Protein AF-A0A371DTI9-F1 (afdb_monomer)

Mean predicted aligned error: 9.69 Å

Secondary structure (DSSP, 8-state):
--HHHHHHHHHHHHHSSPPEEEEEEEEEEEEEEEEEEEEE-TTS-EEEEEEEEEEEEEEEEEEEE-GGG--EEEEEEE--TTS-EEBSSSSEEES-S-SS---GGG------EEPPHHHHHHHHHHHHHHHHHT--TTB---TTTT---S--SS--BPP-SS-HHHHHHHHHH---TEEEEEEEEEEESS-HHHHHHHHHHHHHTT--SEEEEEEEEES-EEEE----HHHHHHH-HHHHHHHHHTT-HHHHHHHHHH-TTSEEEEEEEEEEEESEEEEEPPTTPPPPTT--SS-EEEETTEEEEEEE--HHHHHHHHHHHHHHHHHTT-B-SSPBPTTTT--GGGGSTT--PPPPPPPPP---

Solvent-accessible surface area (backbone atoms only — not comparable to full-atom values): 20863 Å² total; per-residue (Å²): 134,53,75,29,58,53,52,41,53,50,51,54,60,62,43,70,57,76,50,50,34,33,40,39,42,37,30,38,42,79,44,84,45,77,45,80,45,76,44,67,46,101,84,73,49,79,40,76,43,82,44,79,48,80,45,80,46,73,56,24,34,36,32,36,68,47,43,86,47,52,69,46,68,59,47,76,46,36,52,28,32,46,49,60,24,26,78,48,40,79,50,44,27,21,44,37,94,60,89,59,101,71,60,88,88,72,68,69,78,86,49,79,39,77,48,50,73,64,54,50,51,54,48,51,51,51,50,50,51,30,56,34,52,10,45,54,92,42,51,58,89,50,99,63,58,85,69,65,85,58,79,77,88,78,68,54,71,48,63,42,96,52,55,72,58,57,52,31,41,54,58,61,70,49,79,38,58,56,30,36,42,37,39,38,51,44,79,22,45,43,41,49,51,63,51,46,52,52,51,51,53,52,43,51,76,77,45,88,62,51,75,48,76,48,78,48,72,42,80,32,66,48,77,47,65,58,97,38,72,69,47,55,47,68,65,35,69,68,50,48,52,51,37,56,76,67,63,42,58,66,56,54,50,47,39,28,67,72,38,89,51,22,27,18,27,31,51,46,38,31,32,36,31,22,27,32,48,76,39,80,50,65,90,87,72,75,77,68,94,84,61,87,81,69,41,61,47,85,51,100,92,41,48,31,37,56,43,49,55,52,64,66,60,52,43,68,55,42,47,50,24,53,42,32,34,56,74,66,39,41,71,44,90,64,58,55,58,90,72,43,56,50,48,74,75,67,71,37,89,89,55,75,71,77,74,80,73,73,74,74,84,80,84,127

Nearest PDB structures (foldseek):
  3b07-assembly1_H  TM=4.033E-01  e=1.121E+00  Staphylococcus aureus subsp. aureus Mu50
  4p24-assembly1_G  TM=3.967E-01  e=2.021E+00  Staphylococcus aureus subsp. aureus Mu50
  1nov-assembly1_A  TM=3.980E-01  e=3.645E+00  Nodamura virus
  1f8v-assembly1_A  TM=3.399E-01  e=2.144E+00  Pariacoto virus
  1f8v-assembly1_B  TM=3.700E-01  e=4.351E+00  Pariacoto virus

Radius of gyration: 26.46 Å; Cα contacts (8 Å, |Δi|>4): 613; chains: 1; bounding box: 69×45×87 Å

Structure (mmCIF, N/CA/C/O backbone):
data_AF-A0A371DTI9-F1
#
_entry.id   AF-A0A371DTI9-F1
#
loop_
_atom_site.group_PDB
_atom_site.id
_atom_site.type_symbol
_atom_site.label_atom_id
_atom_site.label_alt_id
_atom_site.label_comp_id
_atom_site.label_asym_id
_atom_site.label_entity_id
_atom_site.label_seq_id
_atom_site.pdbx_PDB_ins_code
_atom_site.Cartn_x
_atom_site.Cartn_y
_atom_site.Cartn_z
_atom_site.occupancy
_atom_site.B_iso_or_equiv
_atom_site.auth_seq_id
_atom_site.auth_comp_id
_atom_site.auth_asym_id
_atom_site.auth_atom_id
_atom_site.pdbx_PDB_model_num
ATOM 1 N N . MET A 1 1 ? 21.101 -20.816 -17.247 1.00 63.91 1 MET A N 1
ATOM 2 C CA . MET A 1 1 ? 20.133 -19.904 -16.604 1.00 63.91 1 MET A CA 1
ATOM 3 C C . MET A 1 1 ? 20.868 -18.621 -16.269 1.00 63.91 1 MET A C 1
ATOM 5 O O . MET A 1 1 ? 21.847 -18.683 -15.532 1.00 63.91 1 MET A O 1
ATOM 9 N N . THR A 1 2 ? 20.499 -17.497 -16.885 1.00 87.44 2 THR A N 1
ATOM 10 C CA . THR A 1 2 ? 21.154 -16.211 -16.589 1.00 87.44 2 THR A CA 1
ATOM 11 C C . THR A 1 2 ? 20.733 -15.725 -15.200 1.00 87.44 2 THR A C 1
ATOM 13 O O . THR A 1 2 ? 19.662 -16.081 -14.702 1.00 87.44 2 THR A O 1
ATOM 16 N N . ALA A 1 3 ? 21.562 -14.900 -14.554 1.00 86.62 3 ALA A N 1
ATOM 17 C CA . ALA A 1 3 ? 21.217 -14.319 -13.254 1.00 86.62 3 ALA A CA 1
ATOM 18 C C . ALA A 1 3 ? 19.906 -13.508 -13.313 1.00 86.62 3 ALA A C 1
ATOM 20 O O . ALA A 1 3 ? 19.128 -13.523 -12.359 1.00 86.62 3 ALA A O 1
ATOM 21 N N . SER A 1 4 ? 19.634 -12.853 -14.446 1.00 89.94 4 SER A N 1
ATOM 22 C CA . SER A 1 4 ? 18.414 -12.076 -14.662 1.00 89.94 4 SER A CA 1
ATOM 23 C C . SER A 1 4 ? 17.163 -12.941 -14.794 1.00 89.94 4 SER A C 1
ATOM 25 O O . SER A 1 4 ? 16.132 -12.629 -14.200 1.00 89.94 4 SER A O 1
ATOM 27 N N . GLU A 1 5 ? 17.256 -14.074 -15.490 1.00 93.62 5 GLU A N 1
ATOM 28 C CA . GLU A 1 5 ? 16.168 -15.045 -15.580 1.00 93.62 5 GLU A CA 1
ATOM 29 C C . GLU A 1 5 ? 15.840 -15.642 -14.207 1.00 93.62 5 GLU A C 1
ATOM 31 O O . GLU A 1 5 ? 14.669 -15.776 -13.849 1.00 93.62 5 GLU A O 1
ATOM 36 N N . ALA A 1 6 ? 16.864 -15.952 -13.407 1.00 93.12 6 ALA A N 1
ATOM 37 C CA . ALA A 1 6 ? 16.673 -16.433 -12.045 1.00 93.12 6 ALA A CA 1
ATOM 38 C C . ALA A 1 6 ? 15.984 -15.396 -11.151 1.00 93.12 6 ALA A C 1
ATOM 40 O O . ALA A 1 6 ? 15.038 -15.738 -10.440 1.00 93.12 6 ALA A O 1
ATOM 41 N N . LEU A 1 7 ? 16.402 -14.129 -11.232 1.00 92.75 7 LEU A N 1
ATOM 42 C CA . LEU A 1 7 ? 15.763 -13.031 -10.508 1.00 92.75 7 LEU A CA 1
ATOM 43 C C . LEU A 1 7 ? 14.296 -12.859 -10.919 1.00 92.75 7 LEU A C 1
ATOM 45 O O . LEU A 1 7 ? 13.427 -12.747 -10.058 1.00 92.75 7 LEU A O 1
ATOM 49 N N . TYR A 1 8 ? 14.009 -12.880 -12.220 1.00 93.06 8 TYR A N 1
ATOM 50 C CA . TYR A 1 8 ? 12.647 -12.771 -12.735 1.00 93.06 8 TYR A CA 1
ATOM 51 C C . TYR A 1 8 ? 11.753 -13.911 -12.226 1.00 93.06 8 TYR A C 1
ATOM 53 O O . TYR A 1 8 ? 10.696 -13.649 -11.654 1.00 93.06 8 TYR A O 1
ATOM 61 N N . ARG A 1 9 ? 12.197 -15.170 -12.341 1.00 93.69 9 ARG A N 1
ATOM 62 C CA . ARG A 1 9 ? 11.438 -16.330 -11.837 1.00 93.69 9 ARG A CA 1
ATOM 63 C C . ARG A 1 9 ? 11.240 -16.285 -10.321 1.00 93.69 9 ARG A C 1
ATOM 65 O O . ARG A 1 9 ? 10.169 -16.646 -9.843 1.00 93.69 9 ARG A O 1
ATOM 72 N N . PHE A 1 10 ? 12.240 -15.818 -9.573 1.00 94.00 10 PHE A N 1
ATOM 73 C CA . PHE A 1 10 ? 12.122 -15.604 -8.131 1.00 94.00 10 PHE A CA 1
ATOM 74 C C . PHE A 1 10 ? 11.055 -14.553 -7.795 1.00 94.00 10 PHE A C 1
ATOM 76 O O . PHE A 1 10 ? 10.248 -14.755 -6.894 1.00 94.00 10 PHE A O 1
ATOM 83 N N . LEU A 1 11 ? 11.012 -13.441 -8.531 1.00 93.06 11 LEU A N 1
ATOM 84 C CA . LEU A 1 11 ? 9.986 -12.417 -8.331 1.00 93.06 11 LEU A CA 1
ATOM 85 C C . LEU A 1 11 ? 8.583 -12.952 -8.629 1.00 93.06 11 LEU A C 1
ATOM 87 O O . LEU A 1 11 ? 7.671 -12.698 -7.845 1.00 93.06 11 LEU A O 1
ATOM 91 N N . LEU A 1 12 ? 8.423 -13.724 -9.708 1.00 92.25 12 LEU A N 1
ATOM 92 C CA . LEU A 1 12 ? 7.152 -14.377 -10.024 1.00 92.25 12 LEU A CA 1
ATOM 93 C C . LEU A 1 12 ? 6.723 -15.331 -8.903 1.00 92.25 12 LEU A C 1
ATOM 95 O O . LEU A 1 12 ? 5.605 -15.218 -8.403 1.00 92.25 12 LEU A O 1
ATOM 99 N N . SER A 1 13 ? 7.619 -16.203 -8.433 1.00 93.75 13 SER A N 1
ATOM 100 C CA . SER A 1 13 ? 7.270 -17.163 -7.381 1.00 93.75 13 SER A CA 1
ATOM 101 C C . SER A 1 13 ? 6.857 -16.468 -6.080 1.00 93.75 13 SER A C 1
ATOM 103 O O . SER A 1 13 ? 5.820 -16.808 -5.513 1.00 93.75 13 SER A O 1
ATOM 105 N N . GLN A 1 14 ? 7.587 -15.431 -5.660 1.00 92.50 14 GLN A N 1
ATOM 106 C CA . GLN A 1 14 ? 7.278 -14.648 -4.456 1.00 92.50 14 GLN A CA 1
ATOM 107 C C . GLN A 1 14 ? 6.033 -13.757 -4.593 1.00 92.50 14 GLN A C 1
ATOM 109 O O . GLN A 1 14 ? 5.444 -13.346 -3.586 1.00 92.50 14 GLN A O 1
ATOM 114 N N . SER A 1 15 ? 5.633 -13.426 -5.822 1.00 91.12 15 SER A N 1
ATOM 115 C CA . SER A 1 15 ? 4.408 -12.668 -6.093 1.00 91.12 15 SER A CA 1
ATOM 116 C C . SER A 1 15 ? 3.139 -13.520 -6.006 1.00 91.12 15 SER A C 1
ATOM 118 O O . SER A 1 15 ? 2.062 -12.966 -5.802 1.00 91.12 15 SER A O 1
ATOM 120 N N . THR A 1 16 ? 3.255 -14.850 -6.065 1.00 90.38 16 THR A N 1
ATOM 121 C CA . THR A 1 16 ? 2.112 -15.767 -5.900 1.00 90.38 16 THR A CA 1
ATOM 122 C C . THR A 1 16 ? 1.432 -15.589 -4.541 1.00 90.38 16 THR A C 1
ATOM 124 O O . THR A 1 16 ? 0.216 -15.685 -4.432 1.00 90.38 16 THR A O 1
ATOM 127 N N . THR A 1 17 ? 2.206 -15.288 -3.494 1.00 91.94 17 THR A N 1
ATOM 128 C CA . THR A 1 17 ? 1.661 -14.995 -2.164 1.00 91.94 17 THR A CA 1
ATOM 129 C C . THR A 1 17 ? 1.221 -13.526 -2.091 1.00 91.94 17 THR A C 1
ATOM 131 O O . THR A 1 17 ? 2.069 -12.644 -2.283 1.00 91.94 17 THR A O 1
ATOM 134 N N . PRO A 1 18 ? -0.057 -13.219 -1.803 1.00 93.19 18 PRO A N 1
ATOM 135 C CA . PRO A 1 18 ? -0.516 -11.842 -1.628 1.00 93.19 18 PRO A CA 1
ATOM 136 C C . PRO A 1 18 ? 0.099 -11.185 -0.379 1.00 93.19 18 PRO A C 1
ATOM 138 O O . PRO A 1 18 ? 0.609 -11.885 0.499 1.00 93.19 18 PRO A O 1
ATOM 141 N N . PRO A 1 19 ? 0.114 -9.842 -0.297 1.00 94.94 19 PRO A N 1
ATOM 142 C CA . PRO A 1 19 ? 0.463 -9.152 0.941 1.00 94.94 19 PRO A CA 1
ATOM 143 C C . PRO A 1 19 ? -0.628 -9.372 1.996 1.00 94.94 19 PRO A C 1
ATOM 145 O O . PRO A 1 19 ? -1.795 -9.568 1.659 1.00 94.94 19 PRO A O 1
ATOM 148 N N . GLU A 1 20 ? -0.259 -9.281 3.270 1.00 94.88 20 GLU A N 1
ATOM 149 C CA . GLU A 1 20 ? -1.247 -9.238 4.347 1.00 94.88 20 GLU A CA 1
ATOM 150 C C . GLU A 1 20 ? -1.892 -7.857 4.370 1.00 94.88 20 GLU A C 1
ATOM 152 O O . GLU A 1 20 ? -1.189 -6.845 4.447 1.00 94.88 20 GLU A O 1
ATOM 157 N N . TYR A 1 21 ? -3.218 -7.811 4.322 1.00 95.56 21 TYR A N 1
ATOM 158 C CA . TYR A 1 21 ? -3.978 -6.572 4.274 1.00 95.56 21 TYR A CA 1
ATOM 159 C C . TYR A 1 21 ? -5.002 -6.545 5.402 1.00 95.56 21 TYR A C 1
ATOM 161 O O . TYR A 1 21 ? -5.891 -7.390 5.460 1.00 95.56 21 TYR A O 1
ATOM 169 N N . ARG A 1 22 ? -4.863 -5.593 6.330 1.00 95.69 22 ARG A N 1
ATOM 170 C CA . ARG A 1 22 ? -5.692 -5.509 7.538 1.00 95.69 22 ARG A CA 1
ATOM 171 C C . ARG A 1 22 ? -6.243 -4.104 7.719 1.00 95.69 22 ARG A C 1
ATOM 173 O O . ARG A 1 22 ? -5.562 -3.121 7.443 1.00 95.69 22 ARG A O 1
ATOM 180 N N . MET A 1 23 ? -7.463 -4.008 8.226 1.00 95.94 23 MET A N 1
ATOM 181 C CA . MET A 1 23 ? -8.019 -2.753 8.721 1.00 95.94 23 MET A CA 1
ATOM 182 C C . MET A 1 23 ? -7.819 -2.686 10.232 1.00 95.94 23 MET A C 1
ATOM 184 O O . MET A 1 23 ? -8.210 -3.607 10.946 1.00 95.94 23 MET A O 1
ATOM 188 N N . HIS A 1 24 ? -7.213 -1.608 10.711 1.00 97.19 24 HIS A N 1
ATOM 189 C CA . HIS A 1 24 ? -6.984 -1.339 12.125 1.00 97.19 24 HIS A CA 1
ATOM 190 C C . HIS A 1 24 ? -7.975 -0.289 12.617 1.00 97.19 24 HIS A C 1
ATOM 192 O O . HIS A 1 24 ? -8.129 0.767 11.998 1.00 97.19 24 HIS A O 1
ATOM 198 N N . LEU A 1 25 ? -8.665 -0.595 13.715 1.00 96.94 25 LEU A N 1
ATOM 199 C CA . LEU A 1 25 ? -9.653 0.279 14.334 1.00 96.94 25 LEU A CA 1
ATOM 200 C C . LEU A 1 25 ? -9.254 0.534 15.781 1.00 96.94 25 LEU A C 1
ATOM 202 O O . LEU A 1 25 ? -9.137 -0.398 16.578 1.00 96.94 25 LEU A O 1
ATOM 206 N N . ARG A 1 26 ? -9.091 1.811 16.122 1.00 96.75 26 ARG A N 1
ATOM 207 C CA . ARG A 1 26 ? -8.675 2.252 17.449 1.00 96.75 26 ARG A CA 1
ATOM 208 C C . ARG A 1 26 ? -9.517 3.433 17.911 1.00 96.75 26 ARG A C 1
ATOM 210 O O . ARG A 1 26 ? -9.729 4.376 17.153 1.00 96.75 26 ARG A O 1
ATOM 217 N N . GLY A 1 27 ? -9.973 3.386 19.158 1.00 96.00 27 GLY A N 1
ATOM 218 C CA . GLY A 1 27 ? -10.691 4.482 19.807 1.00 96.00 27 GLY A CA 1
ATOM 219 C C . GLY A 1 27 ? -10.005 4.902 21.095 1.00 96.00 27 GLY A C 1
ATOM 220 O O . GLY A 1 27 ? -9.613 4.044 21.891 1.00 96.00 27 GLY A O 1
ATOM 221 N N . THR A 1 28 ? -9.849 6.204 21.302 1.00 95.38 28 THR A N 1
ATOM 222 C CA . THR A 1 28 ? -9.224 6.781 22.496 1.00 95.38 28 THR A CA 1
ATOM 223 C C . THR A 1 28 ? -10.062 7.914 23.070 1.00 95.38 28 THR A C 1
ATOM 225 O O . THR A 1 28 ? -10.657 8.705 22.337 1.00 95.38 28 THR A O 1
ATOM 228 N N . HIS A 1 29 ? -10.051 8.045 24.394 1.00 93.94 29 HIS A N 1
ATOM 229 C CA . HIS A 1 29 ? -10.570 9.222 25.081 1.00 93.94 29 HIS A CA 1
ATOM 230 C C . HIS A 1 29 ? -9.512 9.812 26.011 1.00 93.94 29 HIS A C 1
ATOM 232 O O . HIS A 1 29 ? -8.609 9.119 26.481 1.00 93.94 29 HIS A O 1
ATOM 238 N N . THR A 1 30 ? -9.619 11.113 26.262 1.00 91.38 30 THR A N 1
ATOM 239 C CA . THR A 1 30 ? -8.772 11.811 27.229 1.00 91.38 30 THR A CA 1
ATOM 240 C C . THR A 1 30 ? -9.484 11.852 28.574 1.00 91.38 30 THR A C 1
ATOM 242 O O . THR A 1 30 ? -10.610 12.338 28.670 1.00 91.38 30 THR A O 1
ATOM 245 N N . GLU A 1 31 ? -8.826 11.348 29.611 1.00 90.50 31 GLU A N 1
ATOM 246 C CA . GLU A 1 31 ? -9.275 11.395 30.999 1.00 90.50 31 GLU A CA 1
ATOM 247 C C . GLU A 1 31 ? -8.446 12.444 31.758 1.00 90.50 31 GLU A C 1
ATOM 249 O O . GLU A 1 31 ? -7.225 12.522 31.604 1.00 90.50 31 GLU A O 1
ATOM 254 N N . HIS A 1 32 ? -9.097 13.266 32.581 1.00 87.00 32 HIS A N 1
ATOM 255 C CA . HIS A 1 32 ? -8.416 14.193 33.484 1.00 87.00 32 HIS A CA 1
ATOM 256 C C . HIS A 1 32 ? -8.290 13.533 34.855 1.00 87.00 32 HIS A C 1
ATOM 258 O O . HIS A 1 32 ? -9.295 13.327 35.534 1.00 87.00 32 HIS A O 1
ATOM 264 N N . ARG A 1 33 ? -7.064 13.210 35.271 1.00 86.19 33 ARG A N 1
ATOM 265 C CA . ARG A 1 33 ? -6.789 12.576 36.563 1.00 86.19 33 ARG A CA 1
ATOM 266 C C . ARG A 1 33 ? -6.079 13.521 37.513 1.00 86.19 33 ARG A C 1
ATOM 268 O O . ARG A 1 33 ? -5.310 14.395 37.114 1.00 86.19 33 ARG A O 1
ATOM 275 N N . THR A 1 34 ? -6.337 13.318 38.796 1.00 83.88 34 THR A N 1
ATOM 276 C CA . THR A 1 34 ? -5.630 13.967 39.896 1.00 83.88 34 THR A CA 1
ATOM 277 C C . THR A 1 34 ? -4.711 12.966 40.571 1.00 83.88 34 THR A C 1
ATOM 279 O O . THR A 1 34 ? -5.119 11.850 40.891 1.00 83.88 34 THR A O 1
ATOM 282 N N . ARG A 1 35 ? -3.462 13.366 40.817 1.00 84.38 35 ARG A N 1
ATOM 283 C CA . ARG A 1 35 ? -2.547 12.623 41.688 1.00 84.38 35 ARG A CA 1
ATOM 284 C C . ARG A 1 35 ? -2.100 13.502 42.846 1.00 84.38 35 ARG A C 1
ATOM 286 O O . ARG A 1 35 ? -1.859 14.696 42.676 1.00 84.38 35 ARG A O 1
ATOM 293 N N . PHE A 1 36 ? -1.966 12.895 44.017 1.00 81.75 36 PHE A N 1
ATOM 294 C CA . PHE A 1 36 ? -1.374 13.545 45.179 1.00 81.75 36 PHE A CA 1
ATOM 295 C C . PHE A 1 36 ? 0.138 13.354 45.120 1.00 81.75 36 PHE A C 1
ATOM 297 O O . PHE A 1 36 ? 0.625 12.225 45.167 1.00 81.75 36 PHE A O 1
ATOM 304 N N . VAL A 1 37 ? 0.882 14.449 44.990 1.00 81.75 37 VAL A N 1
ATOM 305 C CA . VAL A 1 37 ? 2.346 14.431 45.023 1.00 81.75 37 VAL A CA 1
ATOM 306 C C . VAL A 1 37 ? 2.800 15.004 46.355 1.00 81.75 37 VAL A C 1
ATOM 308 O O . VAL A 1 37 ? 2.548 16.169 46.666 1.00 81.75 37 VAL A O 1
ATOM 311 N N . SER A 1 38 ? 3.469 14.177 47.154 1.00 75.44 38 SER A N 1
ATOM 312 C CA . SER A 1 38 ? 4.134 14.622 48.375 1.00 75.44 38 SER A CA 1
ATOM 313 C C . SER A 1 38 ? 5.486 15.225 48.006 1.00 75.44 38 SER A C 1
ATOM 315 O O . SER A 1 38 ? 6.393 14.516 47.572 1.00 75.44 38 SER A O 1
ATOM 317 N N . ARG A 1 39 ? 5.621 16.542 48.157 1.00 78.38 39 ARG A N 1
ATOM 318 C CA . ARG A 1 39 ? 6.874 17.272 47.963 1.00 78.38 39 ARG A CA 1
ATOM 319 C C . ARG A 1 39 ? 7.390 17.738 49.316 1.00 78.38 39 ARG A C 1
ATOM 321 O O . ARG A 1 39 ? 6.653 18.358 50.081 1.00 78.38 39 ARG A O 1
ATOM 328 N N . THR A 1 40 ? 8.650 17.455 49.615 1.00 76.75 40 THR A N 1
ATOM 329 C CA . THR A 1 40 ? 9.301 17.976 50.818 1.00 76.75 40 THR A CA 1
ATOM 330 C C . THR A 1 40 ? 9.781 19.396 50.537 1.00 76.75 40 THR A C 1
ATOM 332 O O . THR A 1 40 ? 10.549 19.612 49.599 1.00 76.75 40 THR A O 1
ATOM 335 N N . ASP A 1 41 ? 9.299 20.368 51.308 1.00 75.69 41 ASP A N 1
ATOM 336 C CA . ASP A 1 41 ? 9.776 21.751 51.220 1.00 75.69 41 ASP A CA 1
ATOM 337 C C . ASP A 1 41 ? 11.217 21.854 51.766 1.00 75.69 41 ASP A C 1
ATOM 339 O O . ASP A 1 41 ? 11.683 20.996 52.517 1.00 75.69 41 ASP A O 1
ATOM 343 N N . SER A 1 42 ? 11.914 22.937 51.433 1.00 72.94 42 SER A N 1
ATOM 344 C CA . SER A 1 42 ? 13.246 23.333 51.918 1.00 72.94 42 SER A CA 1
ATOM 345 C C . SER A 1 42 ? 13.428 23.278 53.447 1.00 72.94 42 SER A C 1
ATOM 347 O O . SER A 1 42 ? 14.555 23.233 53.932 1.00 72.94 42 SER A O 1
ATOM 349 N N . LYS A 1 43 ? 12.325 23.238 54.209 1.00 78.06 43 LYS A N 1
ATOM 350 C CA . LYS A 1 43 ? 12.277 23.122 55.676 1.00 78.06 43 LYS A CA 1
ATOM 351 C C . LYS A 1 43 ? 12.013 21.697 56.199 1.00 78.06 43 LYS A C 1
ATOM 353 O O . LYS A 1 43 ? 11.802 21.533 57.394 1.00 78.06 43 LYS A O 1
ATOM 358 N N . GLY A 1 44 ? 11.992 20.677 55.337 1.00 72.44 44 GLY A N 1
ATOM 359 C CA . GLY A 1 44 ? 11.835 19.267 55.729 1.00 72.44 44 GLY A CA 1
ATOM 360 C C . GLY A 1 44 ? 10.394 18.797 55.966 1.00 72.44 44 GLY A C 1
ATOM 361 O O . GLY A 1 44 ? 10.183 17.634 56.298 1.00 72.44 44 GLY A O 1
ATOM 362 N N . ASN A 1 45 ? 9.395 19.661 55.765 1.00 79.44 45 ASN A N 1
ATOM 363 C CA . ASN A 1 45 ? 7.990 19.304 55.956 1.00 79.44 45 ASN A CA 1
ATOM 364 C C . ASN A 1 45 ? 7.401 18.672 54.681 1.00 79.44 45 ASN A C 1
ATOM 366 O O . ASN A 1 45 ? 7.560 19.246 53.596 1.00 79.44 45 ASN A O 1
ATOM 370 N N . PRO A 1 46 ? 6.699 17.528 54.781 1.00 72.12 46 PRO A N 1
ATOM 371 C CA . PRO A 1 46 ? 5.987 16.948 53.652 1.00 72.12 46 PRO A CA 1
ATOM 372 C C . PRO A 1 46 ? 4.750 17.795 53.330 1.00 72.12 46 PRO A C 1
ATOM 374 O O . PRO A 1 46 ? 3.866 17.972 54.164 1.00 72.12 46 PRO A O 1
ATOM 377 N N . THR A 1 47 ? 4.679 18.313 52.106 1.00 79.12 47 THR A N 1
ATOM 378 C CA . THR A 1 47 ? 3.503 19.016 51.576 1.00 79.12 47 THR A CA 1
ATOM 379 C C . THR A 1 47 ? 2.844 18.165 50.502 1.00 79.12 47 THR A C 1
ATOM 381 O O . THR A 1 47 ? 3.494 17.742 49.548 1.00 79.12 47 THR A O 1
ATOM 384 N N . THR A 1 48 ? 1.552 17.886 50.651 1.00 75.06 48 THR A N 1
ATOM 385 C CA . THR A 1 48 ? 0.782 17.148 49.643 1.00 75.06 48 THR A CA 1
ATOM 386 C C . THR A 1 48 ? 0.147 18.149 48.690 1.00 75.06 48 THR A C 1
ATOM 388 O O . THR A 1 48 ? -0.735 18.907 49.085 1.00 75.06 48 THR A O 1
ATOM 391 N N . THR A 1 49 ? 0.601 18.165 47.438 1.00 81.00 49 THR A N 1
ATOM 392 C CA . THR A 1 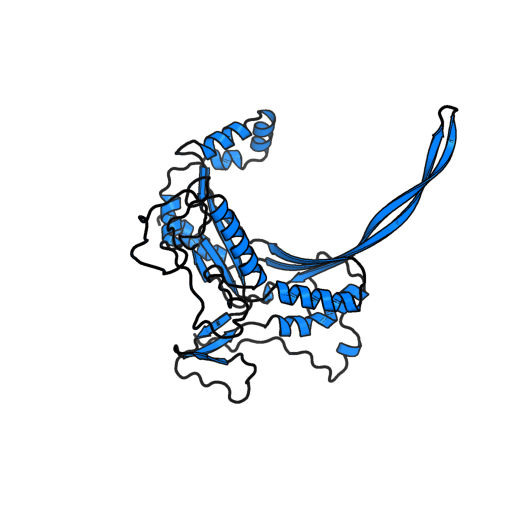49 ? 0.022 19.001 46.379 1.00 81.00 49 THR A CA 1
ATOM 393 C C . THR A 1 49 ? -0.811 18.130 45.448 1.00 81.00 49 THR A C 1
ATOM 395 O O . THR A 1 49 ? -0.397 17.031 45.077 1.00 81.00 49 THR A O 1
ATOM 398 N N . THR A 1 50 ? -1.994 18.613 45.076 1.00 82.06 50 THR A N 1
ATOM 399 C CA . THR A 1 50 ? -2.830 17.955 44.068 1.00 82.06 50 THR A CA 1
ATOM 400 C C . THR A 1 50 ? -2.370 18.416 42.690 1.00 82.06 50 THR A C 1
ATOM 402 O O . THR A 1 50 ? -2.471 19.598 42.372 1.00 82.06 50 THR A O 1
ATOM 405 N N . GLU A 1 51 ? -1.852 17.500 41.877 1.00 86.88 51 GLU A N 1
ATOM 406 C CA . GLU A 1 51 ? -1.510 17.762 40.478 1.00 86.88 51 GLU A CA 1
ATOM 407 C C . GLU A 1 51 ? -2.601 17.199 39.564 1.00 86.88 51 GLU A C 1
ATOM 409 O O . GLU A 1 51 ? -2.997 16.038 39.700 1.00 86.88 51 GLU A O 1
ATOM 414 N N . HIS A 1 52 ? -3.061 18.009 38.610 1.00 84.25 52 HIS A N 1
ATOM 415 C CA . HIS A 1 52 ? -3.966 17.586 37.541 1.00 84.25 52 HIS A CA 1
ATOM 416 C C . HIS A 1 52 ? -3.146 17.209 36.302 1.00 84.25 52 HIS A C 1
ATOM 418 O O . HIS A 1 52 ? -2.316 18.002 35.857 1.00 84.25 52 HIS A O 1
ATOM 424 N N . TYR A 1 53 ? -3.382 16.031 35.723 1.00 84.50 53 TYR A N 1
ATOM 425 C CA . TYR A 1 53 ? -2.770 15.617 34.459 1.00 84.50 53 TYR A CA 1
ATOM 426 C C . TYR A 1 53 ? -3.794 14.956 33.529 1.00 84.50 53 TYR A C 1
ATOM 428 O O . TYR A 1 53 ? -4.829 14.451 33.966 1.00 84.50 53 TYR A O 1
ATOM 436 N N . THR A 1 54 ? -3.523 15.000 32.227 1.00 86.31 54 THR A N 1
ATOM 437 C CA . THR A 1 54 ? -4.336 14.361 31.188 1.00 86.31 54 THR A CA 1
ATOM 438 C C . THR A 1 54 ? -3.733 13.020 30.788 1.00 86.31 54 THR A C 1
ATOM 440 O O . THR A 1 54 ? -2.532 12.922 30.539 1.00 86.31 54 THR A O 1
ATOM 443 N N . GLU A 1 55 ? -4.565 11.985 30.704 1.00 89.12 55 GLU A N 1
ATOM 444 C CA . GLU A 1 55 ? -4.176 10.639 30.280 1.00 89.12 55 GLU A CA 1
ATOM 445 C C . GLU A 1 55 ? -5.039 10.208 29.088 1.00 89.12 55 GLU A C 1
ATOM 447 O O . GLU A 1 55 ? -6.265 10.273 29.149 1.00 89.12 55 GLU A O 1
ATOM 452 N N . THR A 1 56 ? -4.419 9.782 27.984 1.00 90.56 56 THR A N 1
ATOM 453 C CA . THR A 1 56 ? -5.154 9.238 26.831 1.00 90.56 56 THR A CA 1
ATOM 454 C C . THR A 1 56 ? -5.336 7.738 27.011 1.00 90.56 56 THR A C 1
ATOM 456 O O . THR A 1 56 ? -4.383 6.965 26.890 1.00 90.56 56 THR A O 1
ATOM 459 N N . VAL A 1 57 ? -6.568 7.313 27.271 1.00 91.44 57 VAL A N 1
ATOM 460 C CA . VAL A 1 57 ? -6.929 5.912 27.479 1.00 91.44 57 VAL A CA 1
ATOM 461 C C . VAL A 1 57 ? -7.470 5.338 26.171 1.00 91.44 57 VAL A C 1
ATOM 463 O O . VAL A 1 57 ? -8.343 5.916 25.528 1.00 91.44 57 VAL A O 1
ATOM 466 N N . THR A 1 58 ? -6.936 4.191 25.747 1.00 94.75 58 THR A N 1
ATOM 467 C CA . THR A 1 58 ? -7.457 3.453 24.581 1.00 94.75 58 THR A CA 1
ATOM 468 C C . THR A 1 58 ? -8.663 2.647 25.021 1.00 94.75 58 THR A C 1
ATOM 470 O O . THR A 1 58 ? -8.512 1.837 25.922 1.00 94.75 58 THR A O 1
ATOM 473 N N . ASP A 1 59 ? -9.833 2.841 24.417 1.00 94.25 59 ASP A N 1
ATOM 474 C CA . ASP A 1 59 ? -11.056 2.112 24.767 1.00 94.25 59 ASP A CA 1
ATOM 475 C C . ASP A 1 59 ? -11.154 0.781 24.036 1.00 94.25 59 ASP A C 1
ATOM 477 O O . ASP A 1 59 ? -11.317 -0.252 24.685 1.00 94.25 59 ASP A O 1
ATOM 481 N N . PHE A 1 60 ? -10.992 0.805 22.715 1.00 96.19 60 PHE A N 1
ATOM 482 C CA . PHE A 1 60 ? -10.978 -0.370 21.849 1.00 96.19 60 PHE A CA 1
ATOM 483 C C . PHE A 1 60 ? -9.801 -0.298 20.876 1.00 96.19 60 PHE A C 1
ATOM 485 O O . PHE A 1 60 ? -9.374 0.788 20.478 1.00 96.19 60 PHE A O 1
ATOM 492 N N . ASP A 1 61 ? -9.282 -1.467 20.514 1.00 96.94 61 ASP A N 1
ATOM 493 C CA . ASP A 1 61 ? -8.151 -1.626 19.599 1.00 96.94 61 ASP A CA 1
ATOM 494 C C . ASP A 1 61 ? -8.203 -3.034 18.994 1.00 96.94 61 ASP A C 1
ATOM 496 O O . ASP A 1 61 ? -7.960 -4.023 19.689 1.00 96.94 61 ASP A O 1
ATOM 500 N N . PHE A 1 62 ? -8.606 -3.147 17.731 1.00 96.38 62 PHE A N 1
ATOM 501 C CA . PHE A 1 62 ? -8.708 -4.442 17.064 1.00 96.38 62 PHE A CA 1
ATOM 502 C C . PHE A 1 62 ? -8.466 -4.346 15.558 1.00 96.38 62 PHE A C 1
ATOM 504 O O . PHE A 1 62 ? -8.523 -3.274 14.953 1.00 96.38 62 PHE A O 1
ATOM 511 N N . TYR A 1 63 ? -8.214 -5.504 14.951 1.00 96.56 63 TYR A N 1
ATOM 512 C CA . TYR A 1 63 ? -7.932 -5.644 13.525 1.00 96.56 63 TYR A CA 1
ATOM 513 C C . TYR A 1 63 ? -9.028 -6.449 12.829 1.00 96.56 63 TYR A C 1
ATOM 515 O O . TYR A 1 63 ? -9.634 -7.333 13.430 1.00 96.56 63 TYR A O 1
ATOM 523 N N . ILE A 1 64 ? -9.244 -6.188 11.544 1.00 96.00 64 ILE A N 1
ATOM 524 C CA . ILE A 1 64 ? -10.045 -7.026 10.645 1.00 96.00 64 ILE A CA 1
ATOM 525 C C . ILE A 1 64 ? -9.154 -7.437 9.475 1.00 96.00 64 ILE A C 1
ATOM 527 O O . ILE A 1 64 ? -8.493 -6.587 8.878 1.00 96.00 64 ILE A O 1
ATOM 531 N N . ASP A 1 65 ? -9.112 -8.732 9.161 1.00 94.75 65 ASP A N 1
ATOM 532 C CA . ASP A 1 65 ? -8.334 -9.238 8.030 1.00 94.75 65 ASP A CA 1
ATOM 533 C C . ASP A 1 65 ? -9.121 -9.078 6.725 1.00 94.75 65 ASP A C 1
ATOM 535 O O . ASP A 1 65 ? -10.240 -9.573 6.592 1.00 94.75 65 ASP A O 1
ATOM 539 N N . LEU A 1 66 ? -8.523 -8.364 5.774 1.00 94.62 66 LEU A N 1
ATOM 540 C CA . LEU A 1 66 ? -9.050 -8.114 4.434 1.00 94.62 66 LEU A CA 1
ATOM 541 C C . LEU A 1 66 ? -8.298 -8.926 3.371 1.00 94.62 66 LEU A C 1
ATOM 543 O O . LEU A 1 66 ? -8.655 -8.884 2.196 1.00 94.62 66 LEU A O 1
ATOM 547 N N . THR A 1 67 ? -7.262 -9.676 3.752 1.00 93.12 67 THR A N 1
ATOM 548 C CA . THR A 1 67 ? -6.496 -10.533 2.835 1.00 93.12 67 THR A CA 1
ATOM 549 C C . THR A 1 67 ? -7.382 -11.537 2.081 1.00 93.12 67 THR A C 1
ATOM 551 O O . THR A 1 67 ? -7.205 -11.667 0.869 1.00 93.12 67 THR A O 1
ATOM 554 N N . PRO A 1 68 ? -8.383 -12.194 2.712 1.00 92.06 68 PRO A N 1
ATOM 555 C CA . PRO A 1 68 ? -9.274 -13.127 2.013 1.00 92.06 68 PRO A CA 1
ATOM 556 C C . PRO A 1 68 ? -10.150 -12.472 0.936 1.00 92.06 68 PRO A C 1
ATOM 558 O O . PRO A 1 68 ? -10.704 -13.168 0.092 1.00 92.06 68 PRO A O 1
ATOM 561 N N . ASN A 1 69 ? -10.291 -11.143 0.959 1.00 92.19 69 ASN A N 1
ATOM 562 C CA . ASN A 1 69 ? -11.059 -10.396 -0.033 1.00 92.19 69 ASN A CA 1
ATOM 563 C C . ASN A 1 69 ? -10.275 -10.123 -1.325 1.00 92.19 69 ASN A C 1
ATOM 565 O O . ASN A 1 69 ? -10.842 -9.588 -2.276 1.00 92.19 69 ASN A O 1
ATOM 569 N N . ILE A 1 70 ? -8.988 -10.473 -1.383 1.00 92.62 70 ILE A N 1
ATOM 570 C CA . ILE A 1 70 ? -8.183 -10.369 -2.599 1.00 92.62 70 ILE A CA 1
ATOM 571 C C . ILE A 1 70 ? -8.599 -11.492 -3.553 1.00 92.62 70 ILE A C 1
ATOM 573 O O . ILE A 1 70 ? -8.321 -12.662 -3.308 1.00 92.62 70 ILE A O 1
ATOM 577 N N . VAL A 1 71 ? -9.245 -11.125 -4.658 1.00 90.75 71 VAL A N 1
ATOM 578 C CA . VAL A 1 71 ? -9.834 -12.084 -5.609 1.00 90.75 71 VAL A CA 1
ATOM 579 C C . VAL A 1 71 ? -9.011 -12.290 -6.871 1.00 90.75 71 VAL A C 1
ATOM 581 O O . VAL A 1 71 ? -9.175 -13.297 -7.553 1.00 90.75 71 VAL A O 1
ATOM 584 N N . HIS A 1 72 ? -8.145 -11.339 -7.217 1.00 89.25 72 HIS A N 1
ATOM 585 C CA . HIS A 1 72 ? -7.375 -11.405 -8.453 1.00 89.25 72 HIS A CA 1
ATOM 586 C C . HIS A 1 72 ? -5.976 -10.819 -8.282 1.00 89.25 72 HIS A C 1
ATOM 588 O O . HIS A 1 72 ? -5.785 -9.797 -7.623 1.00 89.25 72 HIS A O 1
ATOM 594 N N . GLY A 1 73 ? -4.992 -11.442 -8.922 1.00 85.56 73 GLY A N 1
ATOM 595 C CA . GLY A 1 73 ? -3.602 -11.006 -8.927 1.00 85.56 73 GLY A CA 1
ATOM 596 C C . GLY A 1 73 ? -2.623 -12.170 -8.744 1.00 85.56 73 GLY A C 1
ATOM 597 O O . GLY A 1 73 ? -3.047 -13.296 -8.494 1.00 85.56 73 GLY A O 1
ATOM 598 N N . PRO A 1 74 ? -1.313 -11.905 -8.857 1.00 90.62 74 PRO A N 1
ATOM 599 C CA . PRO A 1 74 ? -0.718 -10.589 -9.086 1.00 90.62 74 PRO A CA 1
ATOM 600 C C . PRO A 1 74 ? -0.832 -10.130 -10.548 1.00 90.62 74 PRO A C 1
ATOM 602 O O . PRO A 1 74 ? -0.425 -10.829 -11.470 1.00 90.62 74 PRO A O 1
ATOM 605 N N . VAL A 1 75 ? -1.305 -8.901 -10.767 1.00 91.06 75 VAL A N 1
ATOM 606 C CA . VAL A 1 75 ? -1.090 -8.197 -12.040 1.00 91.06 75 VAL A CA 1
ATOM 607 C C . VAL A 1 75 ? 0.260 -7.501 -11.956 1.00 91.06 75 VAL A C 1
ATOM 609 O O . VAL A 1 75 ? 0.455 -6.592 -11.144 1.00 91.06 75 VAL A O 1
ATOM 612 N N . HIS A 1 76 ? 1.216 -7.955 -12.75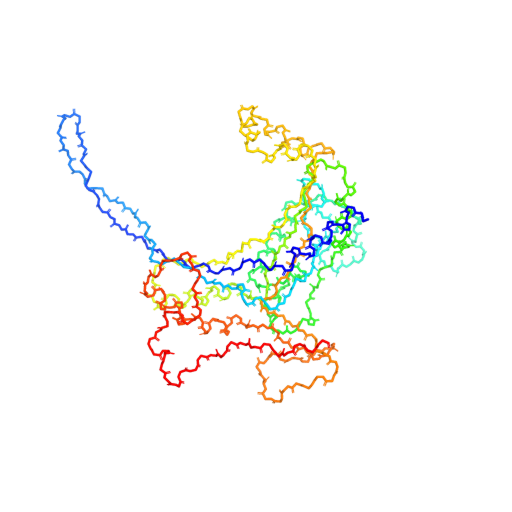8 1.00 91.38 76 HIS A N 1
ATOM 613 C CA . HIS A 1 76 ? 2.550 -7.370 -12.789 1.00 91.38 76 HIS A CA 1
ATOM 614 C C . HIS A 1 76 ? 2.527 -6.022 -13.491 1.00 91.38 76 HIS A C 1
ATOM 616 O O . HIS A 1 76 ? 2.068 -5.911 -14.623 1.00 91.38 76 HIS A O 1
ATOM 622 N N . TRP A 1 77 ? 3.074 -5.012 -12.828 1.00 90.50 77 TRP A N 1
ATOM 623 C CA . TRP A 1 77 ? 3.112 -3.659 -13.356 1.00 90.50 77 TRP A CA 1
ATOM 624 C C . TRP A 1 77 ? 4.506 -3.056 -13.214 1.00 90.50 77 TRP A C 1
ATOM 626 O O . TRP A 1 77 ? 5.310 -3.442 -12.356 1.00 90.50 77 TRP A O 1
ATOM 636 N N . SER A 1 78 ? 4.790 -2.106 -14.092 1.00 90.25 78 SER A N 1
ATOM 637 C CA . SER A 1 78 ? 6.004 -1.297 -14.103 1.00 90.25 78 SER A CA 1
ATOM 638 C C . SER A 1 78 ? 5.605 0.171 -14.005 1.00 90.25 78 SER A C 1
ATOM 640 O O . SER A 1 78 ? 4.530 0.561 -14.456 1.00 90.25 78 SER A O 1
ATOM 642 N N . LEU A 1 79 ? 6.424 0.967 -13.320 1.00 87.19 79 LEU A N 1
ATOM 643 C CA . LEU A 1 79 ? 6.165 2.381 -13.123 1.00 87.19 79 LEU A CA 1
ATOM 644 C C . LEU A 1 79 ? 6.246 3.094 -14.473 1.00 87.19 79 LEU A C 1
ATOM 646 O O . LEU A 1 79 ? 7.244 2.921 -15.183 1.00 87.19 79 LEU A O 1
ATOM 650 N N . PRO A 1 80 ? 5.260 3.945 -14.783 1.00 85.38 80 PRO A N 1
ATOM 651 C CA . PRO A 1 80 ? 5.284 4.750 -15.991 1.00 85.38 80 PRO A CA 1
ATOM 652 C C . PRO A 1 80 ? 6.541 5.605 -16.068 1.00 85.38 80 PRO A C 1
ATOM 654 O O . PRO A 1 80 ? 7.077 6.032 -15.042 1.00 85.38 80 PRO A O 1
ATOM 657 N N . ASP A 1 81 ? 7.016 5.888 -17.275 1.00 83.56 81 ASP A N 1
ATOM 658 C CA . ASP A 1 81 ? 8.309 6.558 -17.461 1.00 83.56 81 ASP A CA 1
ATOM 659 C C . ASP A 1 81 ? 8.341 7.997 -16.963 1.00 83.56 81 ASP A C 1
ATOM 661 O O . ASP A 1 81 ? 9.395 8.470 -16.528 1.00 83.56 81 ASP A O 1
ATOM 665 N N . ALA A 1 82 ? 7.178 8.641 -16.929 1.00 80.25 82 ALA A N 1
ATOM 666 C CA . ALA A 1 82 ? 7.003 9.967 -16.367 1.00 80.25 82 ALA A CA 1
ATOM 667 C C . ALA A 1 82 ? 6.827 9.981 -14.834 1.00 80.25 82 ALA A C 1
ATOM 669 O O . ALA A 1 82 ? 6.876 11.043 -14.207 1.00 80.25 82 ALA A O 1
ATOM 670 N N . GLU A 1 83 ? 6.671 8.819 -14.183 1.00 86.00 83 GLU A N 1
ATOM 671 C CA . GLU A 1 83 ? 6.666 8.754 -12.721 1.00 86.00 83 GLU A CA 1
ATOM 672 C C . GLU A 1 83 ? 8.099 8.703 -12.148 1.00 86.00 83 GLU A C 1
ATOM 674 O O . GLU A 1 83 ? 8.912 7.849 -12.532 1.00 86.00 83 GLU A O 1
ATOM 679 N N . PRO A 1 84 ? 8.424 9.584 -11.178 1.00 90.56 84 PRO A N 1
ATOM 680 C CA . PRO A 1 84 ? 9.744 9.650 -10.574 1.00 90.56 84 PRO A CA 1
ATOM 681 C C . PRO A 1 84 ? 10.000 8.443 -9.670 1.00 90.56 84 PRO A C 1
ATOM 683 O O . PRO A 1 84 ? 9.433 8.311 -8.578 1.00 90.56 84 PRO A O 1
ATOM 686 N N . ALA A 1 85 ? 10.944 7.610 -10.091 1.00 91.69 85 ALA A N 1
ATOM 687 C CA . ALA A 1 85 ? 11.299 6.353 -9.444 1.00 91.69 85 ALA A CA 1
ATOM 688 C C . ALA A 1 85 ? 12.814 6.231 -9.279 1.00 91.69 85 ALA A C 1
ATOM 690 O O . ALA A 1 85 ? 13.580 6.923 -9.943 1.00 91.69 85 ALA A O 1
ATOM 691 N N . TYR A 1 86 ? 13.281 5.344 -8.408 1.00 92.88 86 TYR A N 1
ATOM 692 C CA . TYR A 1 86 ? 14.697 4.984 -8.431 1.00 92.88 86 TYR A CA 1
ATOM 693 C C . TYR A 1 86 ? 14.924 4.005 -9.584 1.00 92.88 86 TYR A C 1
ATOM 695 O O . TYR A 1 86 ? 14.365 2.912 -9.551 1.00 92.88 86 TYR A O 1
ATOM 703 N N . ARG A 1 87 ? 15.701 4.408 -10.597 1.00 92.25 87 ARG A N 1
ATOM 704 C CA . ARG A 1 87 ? 15.960 3.645 -11.834 1.00 92.25 87 ARG A CA 1
ATOM 705 C C . ARG A 1 87 ? 17.441 3.272 -11.962 1.00 92.25 87 ARG A C 1
ATOM 707 O O . ARG A 1 87 ? 18.054 3.420 -13.009 1.00 92.25 87 ARG A O 1
ATOM 714 N N . GLY A 1 88 ? 18.042 2.853 -10.853 1.00 89.31 88 GLY A N 1
ATOM 715 C CA . GLY A 1 88 ? 19.437 2.426 -10.767 1.00 89.31 88 GLY A CA 1
ATOM 716 C C . GLY A 1 88 ? 20.369 3.410 -10.082 1.00 89.31 88 GLY A C 1
ATOM 717 O O . GLY A 1 88 ? 21.407 2.988 -9.582 1.00 89.31 88 GLY A O 1
ATOM 718 N N . GLU A 1 89 ? 19.998 4.681 -9.948 1.00 89.75 89 GLU A N 1
ATOM 719 C CA . GLU A 1 89 ? 20.734 5.657 -9.136 1.00 89.75 89 GLU A CA 1
ATOM 720 C C . GLU A 1 89 ? 20.195 5.791 -7.705 1.00 89.75 89 GLU A C 1
ATOM 722 O O . GLU A 1 89 ? 19.094 5.355 -7.373 1.00 89.75 89 GLU A O 1
ATOM 727 N N . MET A 1 90 ? 20.965 6.456 -6.838 1.00 89.50 90 MET A N 1
ATOM 728 C CA . MET A 1 90 ? 20.538 6.849 -5.482 1.00 89.50 90 MET A CA 1
ATOM 729 C C . MET A 1 90 ? 19.680 8.126 -5.451 1.00 89.50 90 MET A C 1
ATOM 731 O O . MET A 1 90 ? 19.458 8.723 -4.393 1.00 89.50 90 MET A O 1
ATOM 735 N N . VAL A 1 91 ? 19.173 8.540 -6.612 1.00 90.81 91 VAL A N 1
ATOM 736 C CA . VAL A 1 91 ? 18.249 9.659 -6.808 1.00 90.81 91 VAL A CA 1
ATOM 737 C C . VAL A 1 91 ? 17.064 9.202 -7.652 1.00 90.81 91 VAL A C 1
ATOM 739 O O . VAL A 1 91 ? 17.184 8.269 -8.442 1.00 90.81 91 VAL A O 1
ATOM 742 N N . LYS A 1 92 ? 15.914 9.861 -7.481 1.00 90.81 92 LYS A N 1
ATOM 743 C CA . LYS A 1 92 ? 14.746 9.595 -8.320 1.00 90.81 92 LYS A CA 1
ATOM 744 C C . LYS A 1 92 ? 14.972 10.153 -9.720 1.00 90.81 92 LYS A C 1
ATOM 746 O O . LYS A 1 92 ? 15.488 11.263 -9.873 1.00 90.81 92 LYS A O 1
ATOM 751 N N . GLN A 1 93 ? 14.580 9.376 -10.713 1.00 90.81 93 GLN A N 1
ATOM 752 C CA . GLN A 1 93 ? 14.746 9.648 -12.126 1.00 90.81 93 GLN A CA 1
ATOM 753 C C . GLN A 1 93 ? 13.426 9.449 -12.861 1.00 90.81 93 GLN A C 1
ATOM 755 O O . GLN A 1 93 ? 12.553 8.694 -12.420 1.00 90.81 93 GLN A O 1
ATOM 760 N N . VAL A 1 94 ? 13.321 10.157 -13.973 1.00 88.50 94 VAL A N 1
ATOM 761 C CA . VAL A 1 94 ? 12.194 10.156 -14.896 1.00 88.50 94 VAL A CA 1
ATOM 762 C C . VAL A 1 94 ? 12.776 9.864 -16.281 1.00 88.50 94 VAL A C 1
ATOM 764 O O . VAL A 1 94 ? 13.783 10.475 -16.641 1.00 88.50 94 VAL A O 1
ATOM 767 N N . ASP A 1 95 ? 12.201 8.910 -17.011 1.00 81.31 95 ASP A N 1
ATOM 768 C CA . ASP A 1 95 ? 12.690 8.491 -18.336 1.00 81.31 95 ASP A CA 1
ATOM 769 C C . ASP A 1 95 ? 11.951 9.219 -19.484 1.00 81.31 95 ASP A C 1
ATOM 771 O O . ASP A 1 95 ? 12.525 9.391 -20.557 1.00 81.31 95 ASP A O 1
ATOM 775 N N . SER A 1 96 ? 10.726 9.710 -19.245 1.00 71.25 96 SER A N 1
ATOM 776 C CA . SER A 1 96 ? 9.934 10.515 -20.192 1.00 71.25 96 SER A CA 1
ATOM 777 C C . SER A 1 96 ? 9.333 11.739 -19.505 1.00 71.25 96 SER A C 1
ATOM 779 O O . SER A 1 96 ? 8.946 11.666 -18.345 1.00 71.25 96 SER A O 1
ATOM 781 N N . ASN A 1 97 ? 9.239 12.875 -20.193 1.00 56.25 97 ASN A N 1
ATOM 782 C CA . ASN A 1 97 ? 8.712 14.089 -19.573 1.00 56.25 97 ASN A CA 1
ATOM 783 C C . ASN A 1 97 ? 7.178 14.139 -19.518 1.00 56.25 97 ASN A C 1
ATOM 785 O O . ASN A 1 97 ? 6.649 14.958 -18.770 1.00 56.25 97 ASN A O 1
ATOM 789 N N . ASP A 1 98 ? 6.477 13.280 -20.265 1.00 55.00 98 ASP A N 1
ATOM 790 C CA . ASP A 1 98 ? 5.045 13.462 -20.492 1.00 55.00 98 ASP A CA 1
ATOM 791 C C . ASP A 1 98 ? 4.169 12.394 -19.828 1.00 55.00 98 ASP A C 1
ATOM 793 O O . ASP A 1 98 ? 4.365 11.190 -20.001 1.00 55.00 98 ASP A O 1
ATOM 797 N N . LEU A 1 99 ? 3.189 12.855 -19.046 1.00 54.25 99 LEU A N 1
ATOM 798 C CA . LEU A 1 99 ? 2.125 12.023 -18.469 1.00 54.25 99 LEU A CA 1
ATOM 799 C C . LEU A 1 99 ? 0.873 12.007 -19.355 1.00 54.25 99 LEU A C 1
ATOM 801 O O . LEU A 1 99 ? -0.102 11.342 -19.003 1.00 54.25 99 LEU A O 1
ATOM 805 N N . ILE A 1 100 ? 0.862 12.759 -20.459 1.00 47.81 100 ILE A N 1
ATOM 806 C CA . ILE A 1 100 ? -0.311 12.955 -21.306 1.00 47.81 100 ILE A CA 1
ATOM 807 C C . ILE A 1 100 ? 0.145 12.955 -22.766 1.00 47.81 100 ILE A C 1
ATOM 809 O O . ILE A 1 100 ? 1.096 13.626 -23.126 1.00 47.81 100 ILE A O 1
ATOM 813 N N . LEU A 1 101 ? -0.565 12.238 -23.633 1.00 49.50 101 LEU A N 1
ATOM 814 C CA . LEU A 1 101 ? -0.552 12.500 -25.072 1.00 49.50 101 LEU A CA 1
ATOM 815 C C . LEU A 1 101 ? -1.028 13.946 -25.318 1.00 49.50 101 LEU A C 1
ATOM 817 O O . LEU A 1 101 ? -2.226 14.170 -25.488 1.00 49.50 101 LEU A O 1
ATOM 821 N N . ARG A 1 102 ? -0.137 14.941 -25.291 1.00 43.25 102 ARG A N 1
ATOM 822 C CA . ARG A 1 102 ? -0.421 16.281 -25.820 1.00 43.25 102 ARG A CA 1
ATOM 823 C C . ARG A 1 102 ? 0.796 16.822 -26.561 1.00 43.25 102 ARG A C 1
ATOM 825 O O . ARG A 1 102 ? 1.820 17.121 -25.970 1.00 43.25 102 ARG A O 1
ATOM 832 N N . ASP A 1 103 ? 0.596 16.955 -27.866 1.00 40.38 103 ASP A N 1
ATOM 833 C CA . ASP A 1 103 ? 1.446 17.619 -28.851 1.00 40.38 103 ASP A CA 1
ATOM 834 C C . ASP A 1 103 ? 2.808 16.957 -29.154 1.00 40.38 103 ASP A C 1
ATOM 836 O O . ASP A 1 103 ? 3.794 17.171 -28.446 1.00 40.38 103 ASP A O 1
ATOM 840 N N . PRO A 1 104 ? 2.922 16.210 -30.279 1.00 48.66 104 PRO A N 1
ATOM 841 C CA . PRO A 1 104 ? 4.191 15.620 -30.724 1.00 48.66 104 PRO A CA 1
ATOM 842 C C . PRO A 1 104 ? 5.290 16.658 -31.025 1.00 48.66 104 PRO A C 1
ATOM 844 O O . PRO A 1 104 ? 6.457 16.291 -31.136 1.00 48.66 104 PRO A O 1
ATOM 847 N N . GLU A 1 105 ? 4.948 17.947 -31.113 1.00 43.94 105 GLU A N 1
ATOM 848 C CA . GLU A 1 105 ? 5.889 19.052 -31.342 1.00 43.94 105 GLU A CA 1
ATOM 849 C C . GLU A 1 105 ? 6.597 19.549 -30.060 1.00 43.94 105 GLU A C 1
ATOM 851 O O . GLU A 1 105 ? 7.607 20.245 -30.155 1.00 43.94 105 GLU A O 1
ATOM 856 N N . MET A 1 106 ? 6.131 19.163 -28.860 1.00 42.84 106 MET A N 1
ATOM 857 C CA . MET A 1 106 ? 6.744 19.521 -27.563 1.00 42.84 106 MET A CA 1
ATOM 858 C C . MET A 1 106 ? 7.531 18.373 -26.902 1.00 42.84 106 MET A C 1
ATOM 860 O O . MET A 1 106 ? 8.006 18.508 -25.769 1.00 42.84 106 MET A O 1
ATOM 864 N N . ALA A 1 107 ? 7.719 17.254 -27.605 1.00 44.81 107 ALA A N 1
ATOM 865 C CA . ALA A 1 107 ? 8.490 16.114 -27.122 1.00 44.81 107 ALA A CA 1
ATOM 866 C C . ALA A 1 107 ? 9.990 16.460 -27.018 1.00 44.81 107 ALA A C 1
ATOM 868 O O . ALA A 1 107 ? 10.765 16.323 -27.964 1.00 44.81 107 ALA A O 1
ATOM 869 N N . GLN A 1 108 ? 10.421 16.914 -25.839 1.00 47.06 108 GLN A N 1
ATOM 870 C CA . GLN A 1 108 ? 11.843 16.990 -25.492 1.00 47.06 108 GLN A CA 1
ATOM 871 C C . GLN A 1 108 ? 12.475 15.585 -25.518 1.00 47.06 108 GLN A C 1
ATOM 873 O O . GLN A 1 108 ? 11.782 14.597 -25.261 1.00 47.06 108 GLN A O 1
ATOM 878 N N . PRO A 1 109 ? 13.780 15.467 -25.829 1.00 48.69 109 PRO A N 1
ATOM 879 C CA . PRO A 1 109 ? 14.395 14.189 -26.164 1.00 48.69 109 PRO A CA 1
ATOM 880 C C . PRO A 1 109 ? 14.234 13.141 -25.056 1.00 48.69 109 PRO A C 1
ATOM 882 O O . PRO A 1 109 ? 14.522 13.396 -23.887 1.00 48.69 109 PRO A O 1
ATOM 885 N N . SER A 1 110 ? 13.817 11.942 -25.475 1.00 55.72 110 SER A N 1
ATOM 886 C CA . SER A 1 110 ? 13.815 10.696 -24.703 1.00 55.72 110 SER A CA 1
ATOM 887 C C . SER A 1 110 ? 15.152 10.516 -23.978 1.00 55.72 110 SER A C 1
ATOM 889 O O . SER A 1 110 ? 16.177 10.245 -24.606 1.00 55.72 110 SER A O 1
ATOM 891 N N . GLY A 1 111 ? 15.160 10.668 -22.653 1.00 67.31 111 GLY A N 1
ATOM 892 C CA . GLY A 1 111 ? 16.386 10.614 -21.868 1.00 67.31 111 GLY A CA 1
ATOM 893 C C . GLY A 1 111 ? 16.135 10.598 -20.365 1.00 67.31 111 GLY A C 1
ATOM 894 O O . GLY A 1 111 ? 15.378 11.404 -19.826 1.00 67.31 111 GLY A O 1
ATOM 895 N N . ARG A 1 112 ? 16.827 9.691 -19.666 1.00 83.62 112 ARG A N 1
ATOM 896 C CA . ARG A 1 112 ? 16.762 9.555 -18.207 1.00 83.62 112 ARG A CA 1
ATOM 897 C C . ARG A 1 112 ? 17.280 10.824 -17.528 1.00 83.62 112 ARG A C 1
ATOM 899 O O . ARG A 1 112 ? 18.487 11.066 -17.484 1.00 83.62 112 ARG A O 1
ATOM 906 N N . ARG A 1 113 ? 16.381 11.608 -16.929 1.00 87.62 113 ARG A N 1
ATOM 907 C CA . ARG A 1 113 ? 16.711 12.822 -16.164 1.00 87.62 113 ARG A CA 1
ATOM 908 C C . ARG A 1 113 ? 16.493 12.634 -14.669 1.00 87.62 113 ARG A C 1
ATOM 910 O O . ARG A 1 113 ? 15.737 11.771 -14.227 1.00 87.62 113 ARG A O 1
ATOM 917 N N . LYS A 1 114 ? 17.144 13.468 -13.855 1.00 89.19 114 LYS A N 1
ATOM 918 C CA . LYS A 1 114 ? 16.852 13.546 -12.413 1.00 89.19 114 LYS A CA 1
ATOM 919 C C . LYS A 1 114 ? 15.481 14.202 -12.211 1.00 89.19 114 LYS A C 1
ATOM 921 O O . LYS A 1 114 ? 15.162 15.184 -12.878 1.00 89.19 114 LYS A O 1
ATOM 926 N N . ALA A 1 115 ? 14.687 13.658 -11.294 1.00 87.94 115 ALA A N 1
ATOM 927 C CA . ALA A 1 115 ? 13.373 14.196 -10.959 1.00 87.94 115 ALA A CA 1
ATOM 928 C C . ALA A 1 115 ? 13.498 15.520 -10.189 1.00 87.94 115 ALA A C 1
ATOM 930 O O . ALA A 1 115 ? 14.302 15.625 -9.254 1.00 87.94 115 ALA A O 1
ATOM 931 N N . THR A 1 116 ? 12.666 16.500 -10.536 1.00 89.12 116 THR A N 1
ATOM 932 C CA . THR A 1 116 ? 12.566 17.773 -9.810 1.00 89.12 116 THR A CA 1
ATOM 933 C C . THR A 1 116 ? 11.799 17.567 -8.499 1.00 89.12 116 THR A C 1
ATOM 935 O O . THR A 1 116 ? 11.047 16.605 -8.337 1.00 89.12 116 THR A O 1
ATOM 938 N N . LYS A 1 117 ? 11.973 18.463 -7.516 1.00 90.00 117 LYS A N 1
ATOM 939 C CA . LYS A 1 117 ? 11.210 18.404 -6.252 1.00 90.00 117 LYS A CA 1
ATOM 940 C C . LYS A 1 117 ? 9.695 18.455 -6.487 1.00 90.00 117 LYS A C 1
ATOM 942 O O . LYS A 1 117 ? 8.958 17.764 -5.788 1.00 90.00 117 LYS A O 1
ATOM 947 N N . GLU A 1 118 ? 9.262 19.237 -7.471 1.00 86.69 118 GLU A N 1
ATOM 948 C CA . GLU A 1 118 ? 7.864 19.354 -7.894 1.00 86.69 118 GLU A CA 1
ATOM 949 C C . GLU A 1 118 ? 7.336 18.031 -8.454 1.00 86.69 118 GLU A C 1
ATOM 951 O O . GLU A 1 118 ? 6.335 17.531 -7.944 1.00 86.69 118 GLU A O 1
ATOM 956 N N . ASP A 1 119 ? 8.073 17.387 -9.370 1.00 87.19 119 ASP A N 1
ATOM 957 C CA . ASP A 1 119 ? 7.745 16.051 -9.896 1.00 87.19 119 ASP A CA 1
ATOM 958 C C . ASP A 1 119 ? 7.530 15.043 -8.759 1.00 87.19 119 ASP A C 1
ATOM 960 O O . ASP A 1 119 ? 6.556 14.287 -8.734 1.00 87.19 119 ASP A O 1
ATOM 964 N N . ILE A 1 120 ? 8.441 15.047 -7.779 1.00 89.38 120 ILE A N 1
ATOM 965 C CA . ILE A 1 120 ? 8.393 14.140 -6.627 1.00 89.38 120 ILE A CA 1
ATOM 966 C C . ILE A 1 120 ? 7.166 14.421 -5.754 1.00 89.38 120 ILE A C 1
ATOM 968 O O . ILE A 1 120 ? 6.539 13.471 -5.273 1.00 89.38 120 ILE A O 1
ATOM 972 N N . LYS A 1 121 ? 6.831 15.697 -5.530 1.00 90.56 121 LYS A N 1
ATOM 973 C CA . LYS A 1 121 ? 5.661 16.107 -4.744 1.00 90.56 121 LYS A CA 1
ATOM 974 C C . LYS A 1 121 ? 4.369 15.698 -5.454 1.00 90.56 121 LYS A C 1
ATOM 976 O O . LYS A 1 121 ? 3.568 14.979 -4.860 1.00 90.56 121 LYS A O 1
ATOM 981 N N . ALA A 1 122 ? 4.232 16.041 -6.732 1.00 87.12 122 ALA A N 1
ATOM 982 C CA . ALA A 1 122 ? 3.062 15.714 -7.539 1.00 87.12 122 ALA A CA 1
ATOM 983 C C . ALA A 1 122 ? 2.854 14.194 -7.658 1.00 87.12 122 ALA A C 1
ATOM 985 O O . ALA A 1 122 ? 1.740 13.695 -7.512 1.00 87.12 122 ALA A O 1
ATOM 986 N N . ALA A 1 123 ? 3.927 13.418 -7.838 1.00 87.38 123 ALA A N 1
ATOM 987 C CA . ALA A 1 123 ? 3.840 11.959 -7.865 1.00 87.38 123 ALA A CA 1
ATOM 988 C C . ALA A 1 123 ? 3.415 11.360 -6.516 1.00 87.38 123 ALA A C 1
ATOM 990 O O . ALA A 1 123 ? 2.674 10.376 -6.480 1.00 87.38 123 ALA A O 1
ATOM 991 N N . LYS A 1 124 ? 3.858 11.949 -5.395 1.00 91.12 124 LYS A N 1
ATOM 992 C CA . LYS A 1 124 ? 3.424 11.534 -4.054 1.00 91.12 124 LYS A CA 1
ATOM 993 C C . LYS A 1 124 ? 1.928 11.791 -3.859 1.00 91.12 124 LYS A C 1
ATOM 995 O O . LYS A 1 124 ? 1.239 10.907 -3.359 1.00 91.12 124 LYS A O 1
ATOM 1000 N N . GLU A 1 125 ? 1.443 12.957 -4.273 1.00 89.56 125 GLU A N 1
ATOM 1001 C CA . GLU A 1 125 ? 0.024 13.328 -4.205 1.00 89.56 125 GLU A CA 1
ATOM 1002 C C . GLU A 1 125 ? -0.832 12.402 -5.076 1.00 89.56 125 GLU A C 1
ATOM 1004 O O . GLU A 1 125 ? -1.764 11.782 -4.568 1.00 89.56 125 GLU A O 1
ATOM 1009 N N . ARG A 1 126 ? -0.449 12.184 -6.342 1.00 87.31 126 ARG A N 1
ATOM 1010 C CA . ARG A 1 126 ? -1.136 11.228 -7.228 1.00 87.31 126 ARG A CA 1
ATOM 1011 C C . ARG A 1 126 ? -1.163 9.822 -6.642 1.00 87.31 126 ARG A C 1
ATOM 1013 O O . ARG A 1 126 ? -2.196 9.165 -6.675 1.00 87.31 126 ARG A O 1
ATOM 1020 N N . LYS A 1 127 ? -0.047 9.338 -6.089 1.00 88.81 127 LYS A N 1
ATOM 1021 C CA . LYS A 1 127 ? -0.002 8.018 -5.443 1.00 88.81 127 LYS A CA 1
ATOM 1022 C C . LYS A 1 127 ? -0.957 7.938 -4.248 1.00 88.81 127 LYS A C 1
ATOM 1024 O O . LYS A 1 127 ? -1.645 6.931 -4.119 1.00 88.81 127 LYS A O 1
ATOM 1029 N N . ALA A 1 128 ? -1.013 8.976 -3.414 1.00 89.25 128 ALA A N 1
ATOM 1030 C CA . ALA A 1 128 ? -1.926 9.026 -2.274 1.00 89.25 128 ALA A CA 1
ATOM 1031 C C . ALA A 1 128 ? -3.394 9.010 -2.723 1.00 89.25 128 ALA A C 1
ATOM 1033 O O . ALA A 1 128 ? -4.176 8.229 -2.191 1.00 89.25 128 ALA A O 1
ATOM 1034 N N . ILE A 1 129 ? -3.744 9.794 -3.749 1.00 88.31 129 ILE A N 1
ATOM 1035 C CA . ILE A 1 129 ? -5.102 9.817 -4.312 1.00 88.31 129 ILE A CA 1
ATOM 1036 C C . ILE A 1 129 ? -5.466 8.452 -4.909 1.00 88.31 129 ILE A C 1
ATOM 1038 O O . ILE A 1 129 ? -6.541 7.935 -4.629 1.00 88.31 129 ILE A O 1
ATOM 1042 N N . ARG A 1 130 ? -4.558 7.807 -5.658 1.00 87.81 130 ARG A N 1
ATOM 1043 C CA . ARG A 1 130 ? -4.801 6.452 -6.190 1.00 87.81 130 ARG A CA 1
ATOM 1044 C C . ARG A 1 130 ? -5.086 5.444 -5.087 1.00 87.81 130 ARG A C 1
ATOM 1046 O O . ARG A 1 130 ? -6.047 4.695 -5.191 1.00 87.81 130 ARG A O 1
ATOM 1053 N N . GLN A 1 131 ? -4.274 5.444 -4.032 1.00 88.81 131 GLN A N 1
ATOM 1054 C CA . GLN A 1 131 ? -4.458 4.539 -2.897 1.00 88.81 131 GLN A CA 1
ATOM 1055 C C . GLN A 1 131 ? -5.778 4.809 -2.159 1.00 88.81 131 GLN A C 1
ATOM 1057 O O . GLN A 1 131 ? -6.498 3.869 -1.836 1.00 88.81 131 GLN A O 1
ATOM 1062 N N . ALA A 1 132 ? -6.121 6.082 -1.959 1.00 88.00 132 ALA A N 1
ATOM 1063 C CA . ALA A 1 132 ? -7.378 6.512 -1.355 1.00 88.00 132 ALA A CA 1
ATOM 1064 C C . ALA A 1 132 ? -8.599 6.028 -2.159 1.00 88.00 132 ALA A C 1
ATOM 1066 O O . ALA A 1 132 ? -9.512 5.418 -1.607 1.00 88.00 132 ALA A O 1
ATOM 1067 N N . CYS A 1 133 ? -8.576 6.220 -3.478 1.00 86.31 133 CYS A N 1
ATOM 1068 C CA . CYS A 1 133 ? -9.663 5.830 -4.375 1.00 86.31 133 CYS A CA 1
ATOM 1069 C C . CYS A 1 133 ? -9.667 4.334 -4.742 1.00 86.31 133 CYS A C 1
ATOM 1071 O O . CYS A 1 133 ? -10.594 3.883 -5.409 1.00 86.31 133 CYS A O 1
ATOM 1073 N N . GLY A 1 134 ? -8.650 3.561 -4.349 1.00 88.25 134 GLY A N 1
ATOM 1074 C CA . GLY A 1 134 ? -8.519 2.157 -4.747 1.00 88.25 134 GLY A CA 1
ATOM 1075 C C . GLY A 1 134 ? -8.152 1.955 -6.216 1.00 88.25 134 GLY A C 1
ATOM 1076 O O . GLY A 1 134 ? -8.441 0.899 -6.776 1.00 88.25 134 GLY A O 1
ATOM 1077 N N . LEU A 1 135 ? -7.538 2.948 -6.859 1.00 88.06 135 LEU A N 1
ATOM 1078 C CA . LEU A 1 135 ? -7.148 2.873 -8.264 1.00 88.06 135 LEU A CA 1
ATOM 1079 C C . LEU A 1 135 ? -5.878 2.029 -8.446 1.00 88.06 135 LEU A C 1
ATOM 1081 O O . LEU A 1 135 ? -4.963 2.096 -7.617 1.00 88.06 135 LEU A O 1
ATOM 1085 N N . PRO A 1 136 ? -5.778 1.261 -9.544 1.00 87.88 136 PRO A N 1
ATOM 1086 C CA . PRO A 1 136 ? -4.583 0.485 -9.832 1.00 87.88 136 PRO A CA 1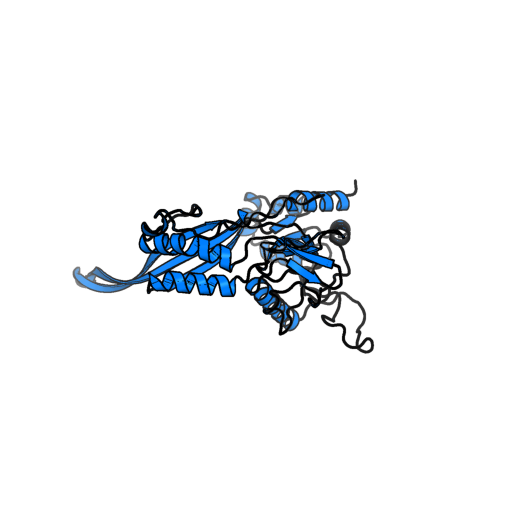
ATOM 1087 C C . PRO A 1 136 ? -3.369 1.381 -10.153 1.00 87.88 136 PRO A C 1
ATOM 1089 O O . PRO A 1 136 ? -3.508 2.521 -10.608 1.00 87.88 136 PRO A O 1
ATOM 1092 N N . PRO A 1 137 ? -2.142 0.864 -9.961 1.00 86.81 137 PRO A N 1
ATOM 1093 C CA . PRO A 1 137 ? -0.907 1.638 -10.097 1.00 86.81 137 PRO A CA 1
ATOM 1094 C C . PRO A 1 137 ? -0.529 2.012 -11.540 1.00 86.81 137 PRO A C 1
ATOM 1096 O O . PRO A 1 137 ? 0.384 2.811 -11.731 1.00 86.81 137 PRO A O 1
ATOM 1099 N N . TRP A 1 138 ? -1.219 1.484 -12.548 1.00 84.06 138 TRP A N 1
ATOM 1100 C CA . TRP A 1 138 ? -1.045 1.874 -13.951 1.00 84.06 138 TRP A CA 1
ATOM 1101 C C . TRP A 1 138 ? -2.132 2.827 -14.449 1.00 84.06 138 TRP A C 1
ATOM 1103 O O . TRP A 1 138 ? -2.094 3.203 -15.605 1.00 84.06 138 TRP A O 1
ATOM 1113 N N . VAL A 1 139 ? -3.108 3.231 -13.634 1.00 82.94 139 VAL A N 1
ATOM 1114 C CA . VAL A 1 139 ? -4.148 4.174 -14.081 1.00 82.94 139 VAL A CA 1
ATOM 1115 C C . VAL A 1 139 ? -3.804 5.592 -13.637 1.00 82.94 139 VAL A C 1
ATOM 1117 O O . VAL A 1 139 ? -3.381 5.816 -12.498 1.00 82.94 139 VAL A O 1
ATOM 1120 N N . ALA A 1 140 ? -3.972 6.554 -14.545 1.00 75.38 140 ALA A N 1
ATOM 1121 C CA . ALA A 1 140 ? -3.799 7.970 -14.252 1.00 75.38 140 ALA A CA 1
ATOM 1122 C C . ALA A 1 140 ? -4.934 8.508 -13.364 1.00 75.38 140 ALA A C 1
ATOM 1124 O O . ALA A 1 140 ? -6.101 8.147 -13.511 1.00 75.38 140 ALA A O 1
ATOM 1125 N N . VAL A 1 141 ? -4.595 9.427 -12.458 1.00 71.44 141 VAL A N 1
ATOM 1126 C CA . VAL A 1 141 ? -5.590 10.161 -11.661 1.00 71.44 141 VAL A CA 1
ATOM 1127 C C . VAL A 1 141 ? -6.181 11.273 -12.527 1.00 71.44 141 VAL A C 1
ATOM 1129 O O . VAL A 1 141 ? -5.594 12.347 -12.633 1.00 71.44 141 VAL A O 1
ATOM 1132 N N . GLY A 1 142 ? -7.311 11.004 -13.181 1.00 65.31 142 GLY A N 1
ATOM 1133 C CA . GLY A 1 142 ? -8.107 12.014 -13.890 1.00 65.31 142 GLY A CA 1
ATOM 1134 C C . GLY A 1 142 ? -9.154 12.696 -12.990 1.00 65.31 142 GLY A C 1
ATOM 1135 O O . GLY A 1 142 ? -9.477 12.158 -11.928 1.00 65.31 142 GLY A O 1
ATOM 1136 N N . PRO A 1 143 ? -9.738 13.837 -13.403 1.00 54.97 143 PRO A N 1
ATOM 1137 C CA . PRO A 1 143 ? -10.787 14.534 -12.645 1.00 54.97 143 PRO A CA 1
ATOM 1138 C C . PRO A 1 143 ? -12.039 13.676 -12.383 1.00 54.97 143 PRO A C 1
ATOM 1140 O O . PRO A 1 143 ? -12.689 13.864 -11.360 1.00 54.97 143 PRO A O 1
ATOM 1143 N N . GLU A 1 144 ? -12.329 12.691 -13.242 1.00 54.78 144 GLU A N 1
ATOM 1144 C CA . GLU A 1 144 ? -13.440 11.732 -13.086 1.00 54.78 144 GLU A CA 1
ATOM 1145 C C . GLU A 1 144 ? -12.995 10.346 -12.585 1.00 54.78 144 GLU A C 1
ATOM 1147 O O . GLU A 1 144 ? -13.798 9.424 -12.484 1.00 54.78 144 GLU A O 1
ATOM 1152 N N . SER A 1 145 ? -11.716 10.161 -12.236 1.00 51.88 145 SER A N 1
ATOM 1153 C CA . SER A 1 145 ? -11.181 8.829 -11.891 1.00 51.88 145 SER A CA 1
ATOM 1154 C C . SER A 1 145 ? -11.802 8.209 -10.629 1.00 51.88 145 SER A C 1
ATOM 1156 O O . SER A 1 145 ? -11.755 6.995 -10.456 1.00 51.88 145 SER A O 1
ATOM 1158 N N . TRP A 1 146 ? -12.441 9.009 -9.772 1.00 50.78 146 TRP A N 1
ATOM 1159 C CA . TRP A 1 146 ? -13.178 8.551 -8.589 1.00 50.78 146 TRP A CA 1
ATOM 1160 C C . TRP A 1 146 ? -14.612 8.075 -8.894 1.00 50.78 146 TRP A C 1
ATOM 1162 O O . TRP A 1 146 ? -15.223 7.427 -8.046 1.00 50.78 146 TRP A O 1
ATOM 1172 N N . LEU A 1 147 ? -15.146 8.374 -10.086 1.00 47.09 147 LEU A N 1
ATOM 1173 C CA . LEU A 1 147 ? -16.520 8.058 -10.509 1.00 47.09 147 LEU A CA 1
ATOM 1174 C C . LEU A 1 147 ? -16.659 6.679 -11.164 1.00 47.09 147 LEU A C 1
ATOM 1176 O O . LEU A 1 147 ? -17.777 6.236 -11.422 1.00 47.09 147 LEU A O 1
ATOM 1180 N N . GLN A 1 148 ? -15.552 5.985 -11.444 1.00 50.69 148 GLN A N 1
ATOM 1181 C CA . GLN A 1 148 ? -15.562 4.776 -12.267 1.00 50.69 148 GLN A CA 1
ATOM 1182 C C . GLN A 1 148 ? -16.058 3.538 -11.484 1.00 50.69 148 GLN A C 1
ATOM 1184 O O . GLN A 1 148 ? -15.320 2.602 -11.187 1.00 50.69 148 GLN A O 1
ATOM 1189 N N . GLN A 1 149 ? -17.350 3.525 -11.150 1.00 49.06 149 GLN A N 1
ATOM 1190 C CA . GLN A 1 149 ? -18.111 2.318 -10.803 1.00 49.06 149 GLN A CA 1
ATOM 1191 C C . GLN A 1 149 ? -18.425 1.462 -12.044 1.00 49.06 149 GLN A C 1
ATOM 1193 O O . GLN A 1 149 ? -18.951 0.360 -11.909 1.00 49.06 149 GLN A O 1
ATOM 1198 N N . GLN A 1 150 ? -18.113 1.958 -13.244 1.00 50.06 150 GLN A N 1
ATOM 1199 C CA . GLN A 1 150 ? -18.320 1.291 -14.528 1.00 50.06 150 GLN A CA 1
ATOM 1200 C C . GLN A 1 150 ? -17.017 0.679 -15.060 1.00 50.06 150 GLN A C 1
ATOM 1202 O O . GLN A 1 150 ? -15.921 1.056 -14.639 1.00 50.06 150 GLN A O 1
ATOM 1207 N N . ALA A 1 151 ? -17.140 -0.283 -15.971 1.00 51.16 151 ALA A N 1
ATOM 1208 C CA . ALA A 1 151 ? -16.014 -0.915 -16.639 1.00 51.16 151 ALA A CA 1
ATOM 1209 C C . ALA A 1 151 ? -15.108 0.120 -17.342 1.00 51.16 151 ALA A C 1
ATOM 1211 O O . ALA A 1 151 ? -15.586 1.163 -17.802 1.00 51.16 151 ALA A O 1
ATOM 1212 N N . PRO A 1 152 ? -13.785 -0.117 -17.396 1.00 53.12 152 PRO A N 1
ATOM 1213 C CA . PRO A 1 152 ? -12.820 0.890 -17.816 1.00 53.12 152 PRO A CA 1
ATOM 1214 C C . PRO A 1 152 ? -12.748 1.017 -19.346 1.00 53.12 152 PRO A C 1
ATOM 1216 O O . PRO A 1 152 ? -11.722 0.708 -19.933 1.00 53.12 152 PRO A O 1
ATOM 1219 N N . GLU A 1 153 ? -13.785 1.538 -20.005 1.00 49.47 153 GLU A N 1
ATOM 1220 C CA . GLU A 1 153 ? -13.659 1.973 -21.414 1.00 49.47 153 GLU A CA 1
ATOM 1221 C C . GLU A 1 153 ? -12.802 3.244 -21.558 1.00 49.47 153 GLU A C 1
ATOM 1223 O O . GLU A 1 153 ? -12.340 3.570 -22.646 1.00 49.47 153 GLU A O 1
ATOM 1228 N N . ARG A 1 154 ? -12.590 3.997 -20.465 1.00 50.47 154 ARG A N 1
ATOM 1229 C CA . ARG A 1 154 ? -11.969 5.339 -20.488 1.00 50.47 154 ARG A CA 1
ATOM 1230 C C . ARG A 1 154 ? -10.820 5.537 -19.497 1.00 50.47 154 ARG A C 1
ATOM 1232 O O . ARG A 1 154 ? -10.376 6.667 -19.293 1.00 50.47 154 ARG A O 1
ATOM 1239 N N . ALA A 1 155 ? -10.343 4.477 -18.845 1.00 58.41 155 ALA A N 1
ATOM 1240 C CA . ALA A 1 155 ? -9.223 4.612 -17.919 1.00 58.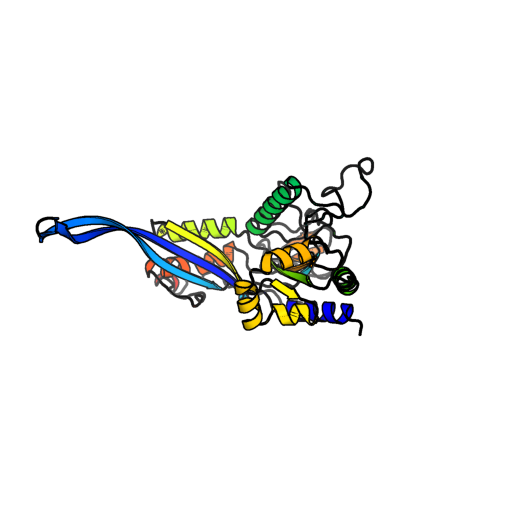41 155 ALA A CA 1
ATOM 1241 C C . ALA A 1 155 ? -7.929 4.850 -18.711 1.00 58.41 155 ALA A C 1
ATOM 1243 O O . ALA A 1 155 ? -7.497 3.989 -19.472 1.00 58.41 155 ALA A O 1
ATOM 1244 N N . VAL A 1 156 ? -7.294 6.009 -18.519 1.00 61.47 156 VAL A N 1
ATOM 1245 C CA . VAL A 1 156 ? -5.986 6.294 -19.124 1.00 61.47 156 VAL A CA 1
ATOM 1246 C C . VAL A 1 156 ? -4.941 5.410 -18.444 1.00 61.47 156 VAL A C 1
ATOM 1248 O O . VAL A 1 156 ? -4.567 5.645 -17.289 1.00 61.47 156 VAL A O 1
ATOM 1251 N N . VAL A 1 157 ? -4.512 4.367 -19.156 1.00 69.38 157 VAL A N 1
ATOM 1252 C CA . VAL A 1 157 ? -3.436 3.470 -18.734 1.00 69.38 157 VAL A CA 1
ATOM 1253 C C . VAL A 1 157 ? -2.101 4.149 -19.016 1.00 69.38 157 VAL A C 1
ATOM 1255 O O . VAL A 1 157 ? -1.818 4.581 -20.127 1.00 69.38 157 VAL A O 1
ATOM 1258 N N . LEU A 1 158 ? -1.288 4.272 -17.978 1.00 65.94 158 LEU A N 1
ATOM 1259 C CA . LEU A 1 158 ? 0.060 4.793 -18.038 1.00 65.94 158 LEU A CA 1
ATOM 1260 C C . LEU A 1 158 ? 1.018 3.652 -18.382 1.00 65.94 158 LEU A C 1
ATOM 1262 O O . LEU A 1 158 ? 1.095 2.651 -17.665 1.00 65.94 158 LEU A O 1
ATOM 1266 N N . GLU A 1 159 ? 1.767 3.830 -19.461 1.00 72.25 159 GLU A N 1
ATOM 1267 C CA . GLU A 1 159 ? 2.676 2.815 -19.981 1.00 72.25 159 GLU A CA 1
ATOM 1268 C C . GLU A 1 159 ? 4.110 3.007 -19.471 1.00 72.25 159 GLU A C 1
ATOM 1270 O O . GLU A 1 159 ? 4.570 4.120 -19.191 1.00 72.25 159 GLU A O 1
ATOM 1275 N N . SER A 1 160 ? 4.829 1.893 -19.349 1.00 81.31 160 SER A N 1
ATOM 1276 C CA . SER A 1 160 ? 6.271 1.875 -19.110 1.00 81.31 160 SER A CA 1
ATOM 1277 C C . SER A 1 160 ? 6.967 1.322 -20.344 1.00 81.31 160 SER A C 1
ATOM 1279 O O . SER A 1 160 ? 6.550 0.293 -20.877 1.00 81.31 160 SER A O 1
ATOM 1281 N N . SER A 1 161 ? 8.078 1.938 -20.746 1.00 82.31 161 SER A N 1
ATOM 1282 C CA . SER A 1 161 ? 8.933 1.416 -21.818 1.00 82.31 161 SER A CA 1
ATOM 1283 C C . SER A 1 161 ? 9.586 0.073 -21.487 1.00 82.31 161 SER A C 1
ATOM 1285 O O . SER A 1 161 ? 10.075 -0.603 -22.394 1.00 82.31 161 SER A O 1
ATOM 1287 N N . LYS A 1 162 ? 9.636 -0.325 -20.205 1.00 84.62 162 LYS A N 1
ATOM 1288 C CA . LYS A 1 162 ? 10.364 -1.519 -19.760 1.00 84.62 162 LYS A CA 1
ATOM 1289 C C . LYS A 1 162 ? 9.511 -2.475 -18.943 1.00 84.62 162 LYS A C 1
ATOM 1291 O O . LYS A 1 162 ? 8.968 -2.142 -17.892 1.00 84.62 162 LYS A O 1
ATOM 1296 N N . SER A 1 163 ? 9.517 -3.731 -19.373 1.00 89.62 163 SER A N 1
ATOM 1297 C CA . SER A 1 163 ? 8.920 -4.847 -18.640 1.00 89.62 163 SER A CA 1
ATOM 1298 C C . SER A 1 163 ? 9.710 -5.215 -17.377 1.00 89.62 163 SER A C 1
ATOM 1300 O O . SER A 1 163 ? 10.893 -4.901 -17.228 1.00 89.62 163 SER A O 1
ATOM 1302 N N . LEU A 1 164 ? 9.076 -5.983 -16.481 1.00 90.56 164 LEU A N 1
ATOM 1303 C CA . LEU A 1 164 ? 9.714 -6.537 -15.278 1.00 90.56 164 LEU A CA 1
ATOM 1304 C C . LEU A 1 164 ? 11.014 -7.302 -15.592 1.00 90.56 164 LEU A C 1
ATOM 1306 O O . LEU A 1 164 ? 11.991 -7.190 -14.853 1.00 90.56 164 LEU A O 1
ATOM 1310 N N . ARG A 1 165 ? 11.032 -8.064 -16.693 1.00 91.44 165 ARG A N 1
ATOM 1311 C CA . ARG A 1 165 ? 12.204 -8.834 -17.124 1.00 91.44 165 ARG A CA 1
ATOM 1312 C C . ARG A 1 165 ? 13.352 -7.919 -17.545 1.00 91.44 165 ARG A C 1
ATOM 1314 O O . ARG A 1 165 ? 14.464 -8.103 -17.071 1.00 91.44 165 ARG A O 1
ATOM 1321 N N . GLN A 1 166 ? 13.067 -6.896 -18.348 1.00 92.00 166 GLN A N 1
ATOM 1322 C CA . GLN A 1 166 ? 14.079 -5.925 -18.781 1.00 92.00 166 GLN A CA 1
ATOM 1323 C C . GLN A 1 166 ? 14.651 -5.128 -17.600 1.00 92.00 166 GLN A C 1
ATOM 1325 O O . GLN A 1 166 ? 15.850 -4.860 -17.561 1.00 92.00 166 GLN A O 1
ATOM 1330 N N . TRP A 1 167 ? 13.830 -4.800 -16.597 1.00 93.38 167 TRP A N 1
ATOM 1331 C CA . TRP A 1 167 ? 14.321 -4.197 -15.354 1.00 93.38 167 TRP A CA 1
ATOM 1332 C C . TRP A 1 167 ? 15.226 -5.140 -14.553 1.00 93.38 167 TRP A C 1
ATOM 1334 O O . TRP A 1 167 ? 16.211 -4.687 -13.966 1.00 93.38 167 TRP A O 1
ATOM 1344 N N . ALA A 1 168 ? 14.926 -6.442 -14.537 1.00 93.62 168 ALA A N 1
ATOM 1345 C CA . ALA A 1 168 ? 15.799 -7.447 -13.936 1.00 93.62 168 ALA A CA 1
ATOM 1346 C C . ALA A 1 168 ? 17.123 -7.588 -14.711 1.00 93.62 168 ALA A C 1
ATOM 1348 O O . ALA A 1 168 ? 18.180 -7.676 -14.087 1.00 93.62 168 ALA A O 1
ATOM 1349 N N . ASP A 1 169 ? 17.083 -7.545 -16.047 1.00 94.25 169 ASP A N 1
ATOM 1350 C CA . ASP A 1 169 ? 18.277 -7.537 -16.902 1.00 94.25 169 ASP A CA 1
ATOM 1351 C C . ASP A 1 169 ? 19.157 -6.306 -16.614 1.00 94.25 16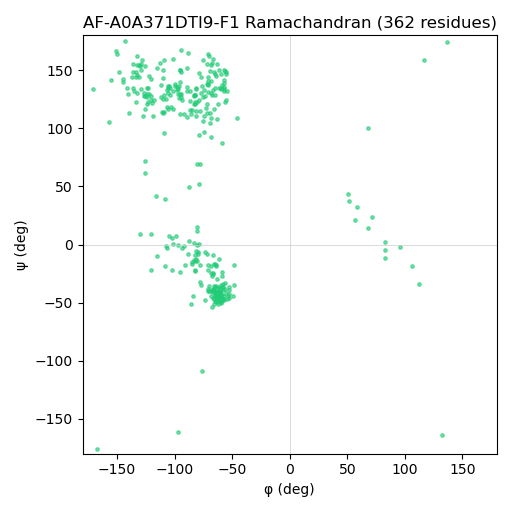9 ASP A C 1
ATOM 1353 O O . ASP A 1 169 ? 20.350 -6.457 -16.348 1.00 94.25 169 ASP A O 1
ATOM 1357 N N . GLU A 1 170 ? 18.574 -5.100 -16.556 1.00 92.88 170 GLU A N 1
ATOM 1358 C CA . GLU A 1 170 ? 19.291 -3.855 -16.224 1.00 92.88 170 GLU A CA 1
ATOM 1359 C C . GLU A 1 170 ? 19.909 -3.901 -14.818 1.00 92.88 170 GLU A C 1
ATOM 1361 O O . GLU A 1 170 ? 21.064 -3.515 -14.618 1.00 92.88 170 GLU A O 1
ATOM 1366 N N . TYR A 1 171 ? 19.172 -4.424 -13.834 1.00 93.94 171 TYR A N 1
ATOM 1367 C CA . TYR A 1 171 ? 19.692 -4.615 -12.483 1.00 93.94 171 TYR A CA 1
ATOM 1368 C C . TYR A 1 171 ? 20.879 -5.581 -12.459 1.00 93.94 171 TYR A C 1
ATOM 1370 O O . TYR A 1 171 ? 21.883 -5.311 -11.796 1.00 93.94 171 TYR A O 1
ATOM 1378 N N . CYS A 1 172 ? 20.790 -6.709 -13.166 1.00 92.88 172 CYS A N 1
ATOM 1379 C CA . CYS A 1 172 ? 21.859 -7.701 -13.222 1.00 92.88 172 CYS A CA 1
ATOM 1380 C C . CYS A 1 172 ? 23.098 -7.180 -13.959 1.00 92.88 172 CYS A C 1
ATOM 1382 O O . CYS A 1 172 ? 24.200 -7.426 -13.471 1.00 92.88 172 CYS A O 1
ATOM 1384 N N . ALA A 1 173 ? 22.916 -6.422 -15.043 1.00 93.19 173 ALA A N 1
ATOM 1385 C CA . ALA A 1 173 ? 23.995 -5.828 -15.833 1.00 93.19 173 ALA A CA 1
ATOM 1386 C C . ALA A 1 173 ? 24.759 -4.713 -15.097 1.00 93.19 173 ALA A C 1
ATOM 1388 O O . ALA A 1 173 ? 25.919 -4.462 -15.408 1.00 93.19 173 ALA A O 1
ATOM 1389 N N . SER A 1 174 ? 24.140 -4.055 -14.110 1.00 91.75 174 SER A N 1
ATOM 1390 C CA . SER A 1 174 ? 24.808 -3.008 -13.329 1.00 91.75 174 SER A CA 1
ATOM 1391 C C . SER A 1 174 ? 25.976 -3.553 -12.490 1.00 91.75 174 SER A C 1
ATOM 1393 O O . SER A 1 174 ? 25.836 -4.531 -11.753 1.00 91.75 174 SER A O 1
ATOM 1395 N N . ASP A 1 175 ? 27.102 -2.850 -12.525 1.00 89.94 175 ASP A N 1
ATOM 1396 C CA . ASP A 1 175 ? 28.347 -3.084 -11.777 1.00 89.94 175 ASP A CA 1
ATOM 1397 C C . ASP A 1 175 ? 28.306 -2.615 -10.306 1.00 89.94 175 ASP A C 1
ATOM 1399 O O . ASP A 1 175 ? 29.275 -2.763 -9.558 1.00 89.94 175 ASP A O 1
ATOM 1403 N N . LYS A 1 176 ? 27.175 -2.063 -9.855 1.00 89.88 176 LYS A N 1
ATOM 1404 C CA . LYS A 1 176 ? 27.034 -1.471 -8.519 1.00 89.88 176 LYS A CA 1
ATOM 1405 C C . LYS A 1 176 ? 27.087 -2.522 -7.407 1.00 89.88 176 LYS A C 1
ATOM 1407 O O . LYS A 1 176 ? 26.330 -3.496 -7.408 1.00 89.88 176 LYS A O 1
ATOM 1412 N N . LEU A 1 177 ? 27.922 -2.287 -6.394 1.00 87.12 177 LEU A N 1
ATOM 1413 C CA . LEU A 1 177 ? 28.157 -3.227 -5.290 1.00 87.12 177 LEU A CA 1
ATOM 1414 C C . LEU A 1 177 ? 27.027 -3.242 -4.256 1.00 87.12 177 LEU A C 1
ATOM 1416 O O . LEU A 1 177 ? 26.725 -4.292 -3.686 1.00 87.12 177 LEU A O 1
ATOM 1420 N N . LEU A 1 178 ? 26.406 -2.084 -4.011 1.00 88.00 178 LEU A N 1
ATOM 1421 C CA . LEU A 1 178 ? 25.308 -1.890 -3.056 1.00 88.00 178 LEU A CA 1
ATOM 1422 C C . LEU A 1 178 ? 23.974 -1.661 -3.775 1.00 88.00 178 LEU A C 1
ATOM 1424 O O . LEU A 1 178 ? 23.174 -0.810 -3.364 1.00 88.00 178 LEU A O 1
ATOM 1428 N N . LYS A 1 179 ? 23.745 -2.395 -4.871 1.00 92.25 179 LYS A N 1
ATOM 1429 C CA . LYS A 1 179 ? 22.484 -2.339 -5.609 1.00 92.25 179 LYS A CA 1
ATOM 1430 C C . LYS A 1 179 ? 21.334 -2.998 -4.847 1.00 92.25 179 LYS A C 1
ATOM 1432 O O . LYS A 1 179 ? 21.494 -4.046 -4.230 1.00 92.25 179 LYS A O 1
ATOM 1437 N N . GLU A 1 180 ? 20.152 -2.405 -4.906 1.00 93.81 180 GLU A N 1
ATOM 1438 C CA . GLU A 1 180 ? 18.944 -2.917 -4.262 1.00 93.81 180 GLU A CA 1
ATOM 1439 C C . GLU A 1 180 ? 17.775 -2.867 -5.238 1.00 93.81 180 GLU A C 1
ATOM 1441 O O . GLU A 1 180 ? 17.428 -1.799 -5.740 1.00 93.81 180 GLU A O 1
ATOM 1446 N N . PHE A 1 181 ? 17.158 -4.019 -5.481 1.00 95.12 181 PHE A N 1
ATOM 1447 C CA . PHE A 1 181 ? 15.945 -4.131 -6.279 1.00 95.12 181 PHE A CA 1
ATOM 1448 C C . PHE A 1 181 ? 14.755 -4.315 -5.343 1.00 95.12 181 PHE A C 1
ATOM 1450 O O . PHE A 1 181 ? 14.713 -5.270 -4.570 1.00 95.12 181 PHE A O 1
ATOM 1457 N N . THR A 1 182 ? 13.809 -3.381 -5.368 1.00 95.69 182 THR A N 1
ATOM 1458 C CA . THR A 1 182 ? 12.605 -3.413 -4.536 1.00 95.69 182 THR A CA 1
ATOM 1459 C C . THR A 1 182 ? 11.391 -3.666 -5.414 1.00 95.69 182 THR A C 1
ATOM 1461 O O . THR A 1 182 ? 11.011 -2.818 -6.218 1.00 95.69 182 THR A O 1
ATOM 1464 N N . TYR A 1 183 ? 10.761 -4.817 -5.215 1.00 95.12 183 TYR A N 1
ATOM 1465 C CA . TYR A 1 183 ? 9.475 -5.153 -5.805 1.00 95.12 183 TYR A CA 1
ATOM 1466 C C . TYR A 1 183 ? 8.365 -4.809 -4.811 1.00 95.12 183 TYR A C 1
ATOM 1468 O O . TYR A 1 183 ? 8.422 -5.223 -3.649 1.00 95.12 183 TYR A O 1
ATOM 1476 N N . THR A 1 184 ? 7.379 -4.028 -5.255 1.00 94.25 184 THR A N 1
ATOM 1477 C CA . THR A 1 184 ? 6.300 -3.514 -4.394 1.00 94.25 184 THR A CA 1
ATOM 1478 C C . THR A 1 184 ? 4.969 -4.208 -4.675 1.00 94.25 184 THR A C 1
ATOM 1480 O O . THR A 1 184 ? 4.500 -4.240 -5.805 1.00 94.25 184 THR A O 1
ATOM 1483 N N . LYS A 1 185 ? 4.343 -4.768 -3.648 1.00 94.88 185 LYS A N 1
ATOM 1484 C CA . LYS A 1 185 ? 2.987 -5.308 -3.685 1.00 94.88 185 LYS A CA 1
ATOM 1485 C C . LYS A 1 185 ? 2.012 -4.192 -3.323 1.00 94.88 185 LYS A C 1
ATOM 1487 O O . LYS A 1 185 ? 2.275 -3.410 -2.411 1.00 94.88 185 LYS A O 1
ATOM 1492 N N . VAL A 1 186 ? 0.917 -4.085 -4.063 1.00 93.56 186 VAL A N 1
ATOM 1493 C CA . VAL A 1 186 ? -0.105 -3.051 -3.865 1.00 93.56 186 VAL A CA 1
ATOM 1494 C C . VAL A 1 186 ? -1.475 -3.703 -3.932 1.00 93.56 186 VAL A C 1
ATOM 1496 O O . VAL A 1 186 ? -1.744 -4.454 -4.863 1.00 93.56 186 VAL A O 1
ATOM 1499 N N . VAL A 1 187 ? -2.343 -3.400 -2.972 1.00 94.62 187 VAL A N 1
ATOM 1500 C CA . VAL A 1 187 ? -3.753 -3.803 -3.007 1.00 94.62 187 VAL A CA 1
ATOM 1501 C C . VAL A 1 187 ? -4.587 -2.650 -3.570 1.00 94.62 187 VAL A C 1
ATOM 1503 O O . VAL A 1 187 ? -4.344 -1.494 -3.223 1.00 94.62 187 VAL A O 1
ATOM 1506 N N . TYR A 1 188 ? -5.533 -2.948 -4.459 1.00 93.06 188 TYR A N 1
ATOM 1507 C CA . TYR A 1 188 ? -6.419 -1.963 -5.087 1.00 93.06 188 TYR A CA 1
ATOM 1508 C C . TYR A 1 188 ? -7.839 -2.519 -5.274 1.00 93.06 188 TYR A C 1
ATOM 1510 O O . TYR A 1 188 ? -8.110 -3.687 -5.003 1.00 93.06 188 TYR A O 1
ATOM 1518 N N . GLY A 1 189 ? -8.760 -1.677 -5.736 1.00 90.38 189 GLY A N 1
ATOM 1519 C CA . GLY A 1 189 ? -10.139 -2.024 -6.071 1.00 90.38 189 GLY A CA 1
ATOM 1520 C C . GLY A 1 189 ? -11.166 -1.390 -5.136 1.00 90.38 189 GLY A C 1
ATOM 1521 O O . GLY A 1 189 ? -12.243 -1.025 -5.591 1.00 90.38 189 GLY A O 1
ATOM 1522 N N . TRP A 1 190 ? -10.867 -1.213 -3.850 1.00 92.75 190 TRP A N 1
ATOM 1523 C CA . TRP A 1 190 ? -11.797 -0.572 -2.913 1.00 92.75 190 TRP A CA 1
ATOM 1524 C C . TRP A 1 190 ? -11.452 0.888 -2.661 1.00 92.75 190 TRP A C 1
ATOM 1526 O O . TRP A 1 190 ? -10.287 1.215 -2.438 1.00 92.75 190 TRP A O 1
ATOM 1536 N N . ASN A 1 191 ? -12.467 1.750 -2.623 1.00 91.69 191 ASN A N 1
ATOM 1537 C CA . ASN A 1 191 ? -12.298 3.126 -2.177 1.00 91.69 191 ASN A CA 1
ATOM 1538 C C . ASN A 1 191 ? -12.136 3.142 -0.651 1.00 91.69 191 ASN A C 1
ATOM 1540 O O . ASN A 1 191 ? -13.103 3.096 0.113 1.00 91.69 191 ASN A O 1
ATOM 1544 N N . THR A 1 192 ? -10.880 3.178 -0.212 1.00 92.00 192 THR A N 1
ATOM 1545 C CA . THR A 1 192 ? -10.516 3.129 1.206 1.00 92.00 192 THR A CA 1
ATOM 1546 C C . THR A 1 192 ? -10.953 4.384 1.956 1.00 92.00 192 THR A C 1
ATOM 1548 O O . THR A 1 192 ? -11.250 4.292 3.145 1.00 92.00 192 THR A O 1
ATOM 1551 N N . THR A 1 193 ? -11.065 5.535 1.284 1.00 92.44 193 THR A N 1
ATOM 1552 C CA . THR A 1 193 ? -11.584 6.771 1.892 1.00 92.44 193 THR A CA 1
ATOM 1553 C C . THR A 1 193 ? -13.065 6.647 2.220 1.00 92.44 193 THR A C 1
ATOM 1555 O O . THR A 1 193 ? -13.443 6.815 3.377 1.00 92.44 193 THR A O 1
ATOM 1558 N N . ASN A 1 194 ? -13.892 6.275 1.242 1.00 92.38 194 ASN A N 1
ATOM 1559 C CA . ASN A 1 194 ? -15.335 6.134 1.451 1.00 92.38 194 ASN A CA 1
ATOM 1560 C C . ASN A 1 194 ? -15.637 5.025 2.463 1.00 92.38 194 ASN A C 1
ATOM 1562 O O . ASN A 1 194 ? -16.485 5.187 3.339 1.00 92.38 194 ASN A O 1
ATOM 1566 N N . LEU A 1 195 ? -14.905 3.909 2.383 1.00 95.06 195 LEU A N 1
ATOM 1567 C CA . LEU A 1 195 ? -15.047 2.819 3.341 1.00 95.06 195 LEU A CA 1
ATOM 1568 C C . LEU A 1 195 ? -14.660 3.260 4.758 1.00 95.06 195 LEU A C 1
ATOM 1570 O O . LEU A 1 195 ? -15.377 2.967 5.713 1.00 95.06 195 LEU A O 1
ATOM 1574 N N . ARG A 1 196 ? -13.558 4.007 4.902 1.00 95.62 196 ARG A N 1
ATOM 1575 C CA . ARG A 1 196 ? -13.147 4.592 6.183 1.00 95.62 196 ARG A CA 1
ATOM 1576 C C . ARG A 1 196 ? -14.231 5.500 6.749 1.00 95.62 196 ARG A C 1
ATOM 1578 O O . ARG A 1 196 ? -14.532 5.394 7.933 1.00 95.62 196 ARG A O 1
ATOM 1585 N N . GLU A 1 197 ? -14.798 6.386 5.938 1.00 94.88 197 GLU A N 1
ATOM 1586 C CA . GLU A 1 197 ? -15.851 7.310 6.371 1.00 94.88 197 GLU A CA 1
ATOM 1587 C C . GLU A 1 197 ? -17.111 6.567 6.821 1.00 94.88 197 GLU A C 1
ATOM 1589 O O . GLU A 1 197 ? -17.637 6.863 7.894 1.00 94.88 197 GLU A O 1
ATOM 1594 N N . ALA A 1 198 ? -17.539 5.548 6.071 1.00 95.81 198 ALA A N 1
ATOM 1595 C CA . ALA A 1 198 ? -18.670 4.700 6.440 1.00 95.81 198 ALA A CA 1
ATOM 1596 C C . ALA A 1 198 ? -18.426 3.955 7.766 1.00 95.81 198 ALA A C 1
ATOM 1598 O O . ALA A 1 198 ? -19.278 3.964 8.657 1.00 95.81 198 ALA A O 1
ATOM 1599 N N . VAL A 1 199 ? -17.233 3.378 7.947 1.00 96.81 199 VAL A N 1
ATOM 1600 C CA . VAL A 1 199 ? -16.840 2.706 9.197 1.00 96.81 199 VAL A CA 1
ATOM 1601 C C . VAL A 1 199 ? -16.800 3.688 10.365 1.00 96.81 199 VAL A C 1
ATOM 1603 O O . VAL A 1 199 ? -17.361 3.401 11.421 1.00 96.81 199 VAL A O 1
ATOM 1606 N N . VAL A 1 200 ? -16.201 4.868 10.188 1.00 97.00 200 VAL A N 1
ATOM 1607 C CA . VAL A 1 200 ? -16.180 5.913 11.223 1.00 97.00 200 VAL A CA 1
ATOM 1608 C C . VAL A 1 200 ? -17.601 6.353 11.580 1.00 97.00 200 VAL A C 1
ATOM 1610 O O . VAL A 1 200 ? -17.897 6.508 12.763 1.00 97.00 200 VAL A O 1
ATOM 1613 N N . ALA A 1 201 ? -18.496 6.507 10.602 1.00 95.88 201 ALA A N 1
ATOM 1614 C CA . ALA A 1 201 ? -19.896 6.847 10.847 1.00 95.88 201 ALA A CA 1
ATOM 1615 C C . ALA A 1 201 ? -20.626 5.759 11.654 1.00 95.88 201 ALA A C 1
ATOM 1617 O O . ALA A 1 201 ? -21.325 6.077 12.619 1.00 95.88 201 ALA A O 1
ATOM 1618 N N . ALA A 1 202 ? -20.412 4.477 11.336 1.00 95.19 202 ALA A N 1
ATOM 1619 C CA . ALA A 1 202 ? -20.967 3.374 12.121 1.00 95.19 202 ALA A CA 1
ATOM 1620 C C . ALA A 1 202 ? -20.428 3.351 13.558 1.00 95.19 202 ALA A C 1
ATOM 1622 O O . ALA A 1 202 ? -21.207 3.176 14.495 1.00 95.19 202 ALA A O 1
ATOM 1623 N N . ILE A 1 203 ? -19.128 3.583 13.759 1.00 95.94 203 ILE A N 1
ATOM 1624 C CA . ILE A 1 203 ? -18.526 3.654 15.099 1.00 95.94 203 ILE A CA 1
ATOM 1625 C C . ILE A 1 203 ? -19.091 4.838 15.886 1.00 95.94 203 ILE A C 1
ATOM 1627 O O . ILE A 1 203 ? -19.447 4.674 17.051 1.00 95.94 203 ILE A O 1
ATOM 1631 N N . ARG A 1 204 ? -19.253 6.002 15.243 1.00 95.94 204 ARG A N 1
ATOM 1632 C CA . ARG A 1 204 ? -19.830 7.205 15.863 1.00 95.94 204 ARG A CA 1
ATOM 1633 C C . ARG A 1 204 ? -21.245 7.010 16.397 1.00 95.94 204 ARG A C 1
ATOM 1635 O O . ARG A 1 204 ? -21.639 7.720 17.311 1.00 95.94 204 ARG A O 1
ATOM 1642 N N . SER A 1 205 ? -22.000 6.041 15.876 1.00 93.00 205 SER A N 1
ATOM 1643 C CA . SER A 1 205 ? -23.327 5.713 16.420 1.00 93.00 205 SER A CA 1
ATOM 1644 C C . SER A 1 205 ? -23.283 5.080 17.820 1.00 93.00 205 SER A C 1
ATOM 1646 O O . SER A 1 205 ? -24.290 5.074 18.522 1.00 93.00 205 SER A O 1
ATOM 1648 N N . VAL A 1 206 ? -22.125 4.553 18.232 1.00 93.50 206 VAL A N 1
ATOM 1649 C CA . VAL A 1 206 ? -21.919 3.832 19.502 1.00 93.50 206 VAL A CA 1
ATOM 1650 C C . VAL A 1 206 ? -20.856 4.508 20.381 1.00 93.50 206 VAL A C 1
ATOM 1652 O O . VAL A 1 206 ? -20.829 4.296 21.593 1.00 93.50 206 VAL A O 1
ATOM 1655 N N . TYR A 1 207 ? -19.967 5.311 19.794 1.00 94.69 207 TYR A N 1
ATOM 1656 C CA . TYR A 1 207 ? -18.783 5.852 20.452 1.00 94.69 207 TYR A CA 1
ATOM 1657 C C . TYR A 1 207 ? -18.511 7.306 20.054 1.00 94.69 207 TYR A C 1
ATOM 1659 O O . TYR A 1 207 ? -18.413 7.620 18.872 1.00 94.69 207 TYR A O 1
ATOM 1667 N N . ASN A 1 208 ? -18.319 8.182 21.045 1.00 93.62 208 ASN A N 1
ATOM 1668 C CA . ASN A 1 208 ? -18.287 9.638 20.837 1.00 93.62 208 ASN A CA 1
ATOM 1669 C C . ASN A 1 208 ? -16.896 10.287 20.946 1.00 93.62 208 ASN A C 1
ATOM 1671 O O . ASN A 1 208 ? -16.793 11.503 20.796 1.00 93.62 208 ASN A O 1
ATOM 1675 N N . HIS A 1 209 ? -15.837 9.526 21.230 1.00 93.50 209 HIS A N 1
ATOM 1676 C CA . HIS A 1 209 ? -14.491 10.084 21.405 1.00 93.50 209 HIS A CA 1
ATOM 1677 C C . HIS A 1 209 ? -13.642 9.971 20.125 1.00 93.50 209 HIS A C 1
ATOM 1679 O O . HIS A 1 209 ? -14.176 9.845 19.022 1.00 93.50 209 HIS A O 1
ATOM 1685 N N . GLU A 1 210 ? -12.317 10.075 20.250 1.00 94.56 210 GLU A N 1
ATOM 1686 C CA . GLU A 1 210 ? -11.398 10.069 19.114 1.00 94.56 210 GLU A CA 1
ATOM 1687 C C . GLU A 1 210 ? -11.322 8.676 18.483 1.00 94.56 210 GLU A C 1
ATOM 1689 O O . GLU A 1 210 ? -11.162 7.671 19.174 1.00 94.56 210 GLU A O 1
ATOM 1694 N N . ILE A 1 211 ? -11.453 8.617 17.156 1.00 96.56 211 ILE A N 1
ATOM 1695 C CA . ILE A 1 211 ? -11.487 7.373 16.384 1.00 96.56 211 ILE A CA 1
ATOM 1696 C C . ILE A 1 211 ? -10.412 7.440 15.304 1.00 96.56 211 ILE A C 1
ATOM 1698 O O . ILE A 1 211 ? -10.386 8.360 14.483 1.00 96.56 211 ILE A O 1
ATOM 1702 N N . GLN A 1 212 ? -9.578 6.410 15.251 1.00 96.12 212 GLN A N 1
ATOM 1703 C CA . GLN A 1 212 ? -8.588 6.189 14.214 1.00 96.12 212 GLN A CA 1
ATOM 1704 C C . GLN A 1 212 ? -8.911 4.887 13.474 1.00 96.12 212 GLN A C 1
ATOM 1706 O O . GLN A 1 212 ? -9.017 3.821 14.073 1.00 96.12 212 GLN A O 1
ATOM 1711 N N . VAL A 1 213 ? -9.061 4.988 12.152 1.00 96.62 213 VAL A N 1
ATOM 1712 C CA . VAL A 1 213 ? -9.223 3.842 11.249 1.00 96.62 213 VAL A CA 1
ATOM 1713 C C . VAL A 1 213 ? -8.134 3.929 10.188 1.00 96.62 213 VAL A C 1
ATOM 1715 O O . VAL A 1 213 ? -8.051 4.936 9.474 1.00 96.62 213 VAL A O 1
ATOM 1718 N N . SER A 1 214 ? -7.291 2.904 10.101 1.00 95.25 214 SER A N 1
ATOM 1719 C CA . SER A 1 214 ? -6.199 2.795 9.128 1.00 95.25 214 SER A CA 1
ATOM 1720 C C . SER A 1 214 ? -6.235 1.459 8.395 1.00 95.25 214 SER A C 1
ATOM 1722 O O . SER A 1 214 ? -6.772 0.470 8.885 1.00 95.25 214 SER A O 1
ATOM 1724 N N . PHE A 1 215 ? -5.667 1.442 7.191 1.00 95.12 215 PHE A N 1
ATOM 1725 C CA . PHE A 1 215 ? -5.465 0.228 6.409 1.00 95.12 215 PHE A CA 1
ATOM 1726 C C . PHE A 1 215 ? -3.976 -0.076 6.383 1.00 95.12 215 PHE A C 1
ATOM 1728 O O . PHE A 1 215 ? -3.193 0.675 5.796 1.00 95.12 215 PHE A O 1
ATOM 1735 N N . ASP A 1 216 ? -3.604 -1.180 7.012 1.00 94.12 216 ASP A N 1
ATOM 1736 C CA . ASP A 1 216 ? -2.226 -1.593 7.179 1.00 94.12 216 ASP A CA 1
ATOM 1737 C C . ASP A 1 216 ? -1.918 -2.749 6.236 1.00 94.12 216 ASP A C 1
ATOM 1739 O O . ASP A 1 216 ? -2.681 -3.708 6.099 1.00 94.12 216 ASP A O 1
ATOM 1743 N N . MET A 1 217 ? -0.770 -2.651 5.572 1.00 93.75 217 MET A N 1
ATOM 1744 C CA . MET A 1 217 ? -0.285 -3.674 4.660 1.00 93.75 217 MET A CA 1
ATOM 1745 C C . MET A 1 217 ? 1.064 -4.187 5.156 1.00 93.75 217 MET A C 1
ATOM 1747 O O . MET A 1 217 ? 2.004 -3.410 5.335 1.00 93.75 217 MET A O 1
ATOM 1751 N N . SER A 1 218 ? 1.155 -5.496 5.364 1.00 93.69 218 SER A N 1
ATOM 1752 C CA . SER A 1 218 ? 2.379 -6.197 5.755 1.00 93.69 218 SER A CA 1
ATOM 1753 C C . SER A 1 218 ? 2.851 -7.108 4.624 1.00 93.69 218 SER A C 1
ATOM 1755 O O . SER A 1 218 ? 2.076 -7.506 3.755 1.00 93.69 218 SER A O 1
ATOM 1757 N N . HIS A 1 219 ? 4.150 -7.418 4.605 1.00 93.12 219 HIS A N 1
ATOM 1758 C CA . HIS A 1 219 ? 4.778 -8.207 3.535 1.00 93.12 219 HIS A CA 1
ATOM 1759 C C . HIS A 1 219 ? 4.613 -7.589 2.129 1.00 93.12 219 HIS A C 1
ATOM 1761 O O . HIS A 1 219 ? 4.565 -8.292 1.119 1.00 93.12 219 HIS A O 1
ATOM 1767 N N . ASP A 1 220 ? 4.575 -6.255 2.056 1.00 93.88 220 ASP A N 1
ATOM 1768 C CA . ASP A 1 220 ? 4.330 -5.489 0.832 1.00 93.88 220 ASP A CA 1
ATOM 1769 C C . ASP A 1 220 ? 5.568 -5.304 -0.055 1.00 93.88 220 ASP A C 1
ATOM 1771 O O . ASP A 1 220 ? 5.465 -4.845 -1.188 1.00 93.88 220 ASP A O 1
ATOM 1775 N N . LYS A 1 221 ? 6.769 -5.605 0.441 1.00 94.31 221 LYS A N 1
ATOM 1776 C CA . LYS A 1 221 ? 8.023 -5.320 -0.268 1.00 94.31 221 LYS A CA 1
ATOM 1777 C C . LYS A 1 221 ? 8.952 -6.513 -0.266 1.00 94.31 221 LYS A C 1
ATOM 1779 O O . LYS A 1 221 ? 9.304 -7.037 0.786 1.00 94.31 221 LYS A O 1
ATOM 1784 N N . ILE A 1 222 ? 9.451 -6.850 -1.448 1.00 94.00 222 ILE A N 1
ATOM 1785 C CA . ILE A 1 222 ? 10.534 -7.815 -1.625 1.00 94.00 222 ILE A CA 1
ATOM 1786 C C . ILE A 1 222 ? 11.784 -7.020 -1.991 1.00 94.00 222 ILE A C 1
ATOM 1788 O O . ILE A 1 222 ? 11.805 -6.312 -2.997 1.00 94.00 222 ILE A O 1
ATOM 1792 N N . ARG A 1 223 ? 12.822 -7.101 -1.154 1.00 93.19 223 ARG A N 1
ATOM 1793 C CA . ARG A 1 223 ? 14.095 -6.397 -1.355 1.00 93.19 223 ARG A CA 1
ATOM 1794 C C . ARG A 1 223 ? 15.186 -7.398 -1.700 1.00 93.19 223 ARG A C 1
ATOM 1796 O O . ARG A 1 223 ? 15.590 -8.181 -0.844 1.00 93.19 223 ARG A O 1
ATOM 1803 N N . ILE A 1 224 ? 15.689 -7.332 -2.925 1.00 92.88 224 ILE A N 1
ATOM 1804 C CA . ILE A 1 224 ? 16.811 -8.141 -3.398 1.00 92.88 224 ILE A CA 1
ATOM 1805 C C . ILE A 1 224 ? 18.094 -7.313 -3.359 1.00 92.88 224 ILE A C 1
ATOM 1807 O O . ILE A 1 224 ? 18.121 -6.144 -3.753 1.00 92.88 224 ILE A O 1
ATOM 1811 N N . ARG A 1 225 ? 19.170 -7.937 -2.879 1.00 91.19 225 ARG A N 1
ATOM 1812 C CA . ARG A 1 225 ? 20.527 -7.379 -2.836 1.00 91.19 225 ARG A CA 1
ATOM 1813 C C . ARG A 1 225 ? 21.508 -8.382 -3.447 1.00 91.19 225 ARG A C 1
ATOM 1815 O O . ARG A 1 225 ? 21.252 -9.583 -3.357 1.00 91.19 225 ARG A O 1
ATOM 1822 N N . PRO A 1 226 ? 22.615 -7.924 -4.056 1.00 88.88 226 PRO A N 1
ATOM 1823 C CA . PRO A 1 226 ? 23.598 -8.809 -4.660 1.00 88.88 226 PRO A CA 1
ATOM 1824 C C . PRO A 1 226 ? 24.350 -9.600 -3.586 1.00 88.88 226 PRO A C 1
ATOM 1826 O O . PRO A 1 226 ? 24.599 -9.109 -2.482 1.00 88.88 226 PRO A O 1
ATOM 1829 N N . ALA A 1 227 ? 24.778 -10.810 -3.939 1.00 82.94 227 ALA A N 1
ATOM 1830 C CA . ALA A 1 227 ? 25.524 -11.711 -3.063 1.00 82.94 227 ALA A CA 1
ATOM 1831 C C . ALA A 1 227 ? 27.019 -11.340 -2.961 1.00 82.94 227 ALA A C 1
ATOM 1833 O O . ALA A 1 227 ? 27.895 -12.176 -3.156 1.00 82.94 227 ALA A O 1
ATOM 1834 N N . ASN A 1 228 ? 27.319 -10.081 -2.636 1.00 85.00 228 ASN A N 1
ATOM 1835 C CA . ASN A 1 228 ? 28.692 -9.583 -2.522 1.00 85.00 228 ASN A CA 1
ATOM 1836 C C . ASN A 1 228 ? 29.180 -9.642 -1.067 1.00 85.00 228 ASN A C 1
ATOM 1838 O O . ASN A 1 228 ? 28.391 -9.463 -0.134 1.00 85.00 228 ASN A O 1
ATOM 1842 N N . THR A 1 229 ? 30.488 -9.829 -0.860 1.00 78.94 229 THR A N 1
ATOM 1843 C CA . THR A 1 229 ? 31.122 -9.854 0.476 1.00 78.94 229 THR A CA 1
ATOM 1844 C C . THR A 1 229 ? 30.761 -8.619 1.296 1.00 78.94 229 THR A C 1
ATOM 1846 O O . THR A 1 229 ? 30.367 -8.748 2.449 1.00 78.94 229 THR A O 1
ATOM 1849 N N . PHE A 1 230 ? 30.775 -7.438 0.674 1.00 75.56 230 PHE A N 1
ATOM 1850 C CA . PHE A 1 230 ? 30.424 -6.173 1.318 1.00 75.56 230 PHE A CA 1
ATOM 1851 C C . PHE A 1 230 ? 28.939 -6.094 1.721 1.00 75.56 230 PHE A C 1
ATOM 1853 O O . PHE A 1 230 ? 28.614 -5.640 2.815 1.00 75.56 230 PHE A O 1
ATOM 1860 N N . SER A 1 231 ? 28.024 -6.611 0.889 1.00 78.81 231 SER A N 1
ATOM 1861 C CA . SER A 1 231 ? 26.592 -6.668 1.226 1.00 78.81 231 SER A CA 1
ATOM 1862 C C . SER A 1 231 ? 26.320 -7.643 2.380 1.00 78.81 231 SER A C 1
ATOM 1864 O O . SER A 1 231 ? 25.574 -7.322 3.306 1.00 78.81 231 SER A O 1
ATOM 1866 N N . ARG A 1 232 ? 26.995 -8.802 2.377 1.00 80.50 232 ARG A N 1
ATOM 1867 C CA . ARG A 1 232 ? 26.933 -9.794 3.464 1.00 80.50 232 ARG A CA 1
ATOM 1868 C C . ARG A 1 232 ? 27.519 -9.247 4.766 1.00 80.50 232 ARG A C 1
ATOM 1870 O O . ARG A 1 232 ? 26.912 -9.418 5.820 1.00 80.50 232 ARG A O 1
ATOM 1877 N N . MET A 1 233 ? 28.652 -8.550 4.681 1.00 79.12 233 MET A N 1
ATOM 1878 C CA . MET A 1 233 ? 29.324 -7.908 5.811 1.00 79.12 233 MET A CA 1
ATOM 1879 C C . MET A 1 233 ? 28.391 -6.880 6.475 1.00 79.12 233 MET A C 1
ATOM 1881 O O . MET A 1 233 ? 28.124 -6.971 7.670 1.00 79.12 233 MET A O 1
ATOM 1885 N N . LEU A 1 234 ? 27.778 -5.985 5.693 1.00 77.88 234 LEU A N 1
ATOM 1886 C CA . LEU A 1 234 ? 26.826 -4.982 6.196 1.00 77.88 234 LEU A CA 1
ATOM 1887 C C . LEU A 1 234 ? 25.519 -5.567 6.758 1.00 77.88 234 LEU A C 1
ATOM 1889 O O . LEU A 1 234 ? 24.789 -4.877 7.474 1.00 77.88 234 LEU A O 1
ATOM 1893 N N . SER A 1 235 ? 25.198 -6.824 6.450 1.00 80.12 235 SER A N 1
ATOM 1894 C CA . SER A 1 235 ? 24.008 -7.485 6.988 1.00 80.12 235 SER A CA 1
ATOM 1895 C C . SER A 1 235 ? 24.220 -8.050 8.396 1.00 80.12 235 SER A C 1
ATOM 1897 O O . SER A 1 235 ? 23.239 -8.243 9.117 1.00 80.12 235 SER A O 1
ATOM 1899 N N . ASN A 1 236 ? 25.467 -8.300 8.806 1.00 86.31 236 ASN A N 1
ATOM 1900 C CA . ASN A 1 236 ? 25.786 -8.915 10.094 1.00 86.31 236 ASN A CA 1
ATOM 1901 C C . ASN A 1 236 ? 25.604 -7.922 11.259 1.00 86.31 236 ASN A C 1
ATOM 1903 O O . ASN A 1 236 ? 26.074 -6.785 11.207 1.00 86.31 236 ASN A O 1
ATOM 1907 N N . MET A 1 237 ? 24.938 -8.366 12.327 1.00 86.44 237 MET A N 1
ATOM 1908 C CA . MET A 1 237 ? 24.649 -7.567 13.521 1.00 86.44 237 MET A CA 1
ATOM 1909 C C . MET A 1 237 ? 25.918 -7.052 14.219 1.00 86.44 237 MET A C 1
ATOM 1911 O O . MET A 1 237 ? 25.980 -5.876 14.570 1.00 86.44 237 MET A O 1
ATOM 1915 N N . TRP A 1 238 ? 26.954 -7.886 14.348 1.00 87.38 238 TRP A N 1
ATOM 1916 C CA . TRP A 1 238 ? 28.218 -7.493 14.988 1.00 87.38 238 TRP A CA 1
ATOM 1917 C C . TRP A 1 238 ? 28.954 -6.415 14.201 1.00 87.38 238 TRP A C 1
ATOM 1919 O O . TRP A 1 238 ? 29.469 -5.454 14.764 1.00 87.38 238 TRP A O 1
ATOM 1929 N N . ILE A 1 239 ? 28.946 -6.528 12.876 1.00 85.06 239 ILE A N 1
ATOM 1930 C CA . ILE A 1 239 ? 29.564 -5.525 12.012 1.00 85.06 239 ILE A CA 1
ATOM 1931 C C . ILE A 1 239 ? 28.804 -4.201 12.098 1.00 85.06 239 ILE A C 1
ATOM 1933 O O . ILE A 1 239 ? 29.437 -3.153 12.156 1.00 85.06 239 ILE A O 1
ATOM 1937 N N . LYS A 1 240 ? 27.468 -4.215 12.180 1.00 85.12 240 LYS A N 1
ATOM 1938 C CA . LYS A 1 240 ? 26.687 -2.983 12.390 1.00 85.12 240 LYS A CA 1
ATOM 1939 C C . LYS A 1 240 ? 27.058 -2.273 13.691 1.00 85.12 240 LYS A C 1
ATOM 1941 O O . LYS A 1 240 ? 27.107 -1.045 13.693 1.00 85.12 240 LYS A O 1
ATOM 1946 N N . PHE A 1 241 ? 27.330 -3.033 14.753 1.00 87.94 241 PHE A N 1
ATOM 1947 C CA . PHE A 1 241 ? 27.797 -2.503 16.033 1.00 87.94 241 PHE A CA 1
ATOM 1948 C C . PHE A 1 241 ? 29.183 -1.853 15.905 1.00 87.94 241 PHE A C 1
ATOM 1950 O O . PHE A 1 241 ? 29.348 -0.692 16.272 1.00 87.94 241 PHE A O 1
ATOM 1957 N N . PHE A 1 242 ? 30.150 -2.533 15.277 1.00 88.25 242 PHE A N 1
ATOM 1958 C CA . PHE A 1 242 ? 31.472 -1.947 15.014 1.00 88.25 242 PHE A CA 1
ATOM 1959 C C . PHE A 1 242 ? 31.411 -0.712 14.107 1.00 88.25 242 PHE A C 1
ATOM 1961 O O . PHE A 1 242 ? 32.080 0.278 14.379 1.00 88.25 242 PHE A O 1
ATOM 1968 N N . LEU A 1 243 ? 30.578 -0.724 13.062 1.00 86.19 243 LEU A N 1
ATOM 1969 C CA . LEU A 1 243 ? 30.377 0.431 12.177 1.00 86.19 243 LEU A CA 1
ATOM 1970 C C . LEU A 1 243 ? 29.780 1.638 12.902 1.00 86.19 243 LEU A C 1
ATOM 1972 O O . LEU A 1 243 ? 30.031 2.774 12.496 1.00 86.19 243 LEU A O 1
ATOM 1976 N N . TRP A 1 244 ? 28.988 1.391 13.949 1.00 88.00 244 TRP A N 1
ATOM 1977 C CA . TRP A 1 244 ? 28.442 2.438 14.801 1.00 88.00 244 TRP A CA 1
ATOM 1978 C C . TRP A 1 244 ? 29.521 3.027 15.713 1.00 88.00 244 TRP A C 1
ATOM 1980 O O . TRP A 1 244 ? 29.694 4.242 15.713 1.00 88.00 244 TRP A O 1
ATOM 1990 N N . ILE A 1 245 ? 30.308 2.179 16.389 1.00 90.62 245 ILE A N 1
ATOM 1991 C CA . ILE A 1 245 ? 31.441 2.613 17.230 1.00 90.62 245 ILE A CA 1
ATOM 1992 C C . ILE A 1 245 ? 32.464 3.411 16.418 1.00 90.62 245 ILE A C 1
ATOM 1994 O O . ILE A 1 245 ? 32.948 4.444 16.867 1.00 90.62 245 ILE A O 1
ATOM 1998 N N . LEU A 1 246 ? 32.781 2.944 15.211 1.00 89.56 246 LEU A N 1
ATOM 1999 C CA . LEU A 1 246 ? 33.771 3.575 14.341 1.00 89.56 246 LEU A CA 1
ATOM 2000 C C . LEU A 1 246 ? 33.219 4.782 13.563 1.00 89.56 246 LEU A C 1
ATOM 2002 O O . LEU A 1 246 ? 33.958 5.382 12.788 1.00 89.56 246 LEU A O 1
ATOM 2006 N N . LEU A 1 247 ? 31.935 5.129 13.725 1.00 89.62 247 LEU A N 1
ATOM 2007 C CA . LEU A 1 247 ? 31.277 6.239 13.024 1.00 89.62 247 LEU A CA 1
ATOM 2008 C C . LEU A 1 247 ? 31.468 6.185 11.487 1.00 89.62 247 LEU A C 1
ATOM 2010 O O . LEU A 1 247 ? 31.624 7.206 10.820 1.00 89.62 247 LEU A O 1
ATOM 2014 N N . ILE A 1 248 ? 31.448 4.981 10.897 1.00 90.19 248 ILE A N 1
ATOM 2015 C CA . ILE A 1 248 ? 31.754 4.767 9.464 1.00 90.19 248 ILE A CA 1
ATOM 2016 C C . ILE A 1 248 ? 30.524 4.981 8.557 1.00 90.19 248 ILE A C 1
ATOM 2018 O O . ILE A 1 248 ? 30.649 5.194 7.350 1.00 90.19 248 ILE A O 1
ATOM 2022 N N . TYR A 1 249 ? 29.310 4.986 9.115 1.00 86.88 249 TYR A N 1
ATOM 2023 C CA . TYR A 1 249 ? 28.063 5.209 8.366 1.00 86.88 249 TYR A CA 1
ATOM 2024 C C . TYR A 1 249 ? 28.042 6.430 7.422 1.00 86.88 249 TYR A C 1
ATOM 2026 O O . TYR A 1 249 ? 27.582 6.251 6.289 1.00 86.88 249 TYR A O 1
ATOM 2034 N N . PRO A 1 250 ? 28.528 7.636 7.790 1.00 88.50 250 PRO A N 1
ATOM 2035 C CA . PRO A 1 250 ? 28.604 8.759 6.851 1.00 88.50 250 PRO A CA 1
ATOM 2036 C C . PRO A 1 250 ? 29.461 8.446 5.616 1.00 88.50 250 PRO A C 1
ATOM 2038 O O . PRO A 1 250 ? 29.084 8.818 4.506 1.00 88.50 250 PRO A O 1
ATOM 2041 N N . PHE A 1 251 ? 30.555 7.695 5.767 1.00 88.12 251 PHE A N 1
ATOM 2042 C CA . PHE A 1 251 ? 31.411 7.291 4.647 1.00 88.12 251 PHE A CA 1
ATOM 2043 C C . PHE A 1 251 ? 30.739 6.246 3.755 1.00 88.12 251 PHE A C 1
ATOM 2045 O O . PHE A 1 251 ? 30.808 6.350 2.532 1.00 88.12 251 PHE A O 1
ATOM 2052 N N . ILE A 1 252 ? 30.021 5.280 4.340 1.00 85.88 252 ILE A N 1
ATOM 2053 C CA . ILE A 1 252 ? 29.216 4.316 3.570 1.00 85.88 252 ILE A CA 1
ATOM 2054 C C . ILE A 1 252 ? 28.130 5.048 2.779 1.00 85.88 252 ILE A C 1
ATOM 2056 O O . ILE A 1 252 ? 27.889 4.730 1.614 1.00 85.88 252 ILE A O 1
ATOM 2060 N N . TRP A 1 253 ? 27.479 6.040 3.390 1.00 86.69 253 TRP A N 1
ATOM 2061 C CA . TRP A 1 253 ? 26.491 6.868 2.707 1.00 86.69 253 TRP A CA 1
ATOM 2062 C C . TRP A 1 253 ? 27.116 7.651 1.547 1.00 86.69 253 TRP A C 1
ATOM 2064 O O . TRP A 1 253 ? 26.563 7.642 0.445 1.00 86.69 253 TRP A O 1
ATOM 2074 N N . LEU A 1 254 ? 28.287 8.259 1.765 1.00 87.50 254 LEU A N 1
ATOM 2075 C CA . LEU A 1 254 ? 29.023 9.000 0.742 1.00 87.50 254 LEU A CA 1
ATOM 2076 C C . LEU A 1 254 ? 29.421 8.087 -0.424 1.00 87.50 254 LEU A C 1
ATOM 2078 O O . LEU A 1 254 ? 29.155 8.414 -1.579 1.00 87.50 254 LEU A O 1
ATOM 2082 N N . TYR A 1 255 ? 29.955 6.902 -0.123 1.00 87.12 255 TYR A N 1
ATOM 2083 C CA . TYR A 1 255 ? 30.287 5.881 -1.115 1.00 87.12 255 TYR A CA 1
ATOM 2084 C C . TYR A 1 255 ? 29.052 5.454 -1.913 1.00 87.12 255 TYR A C 1
ATOM 2086 O O . TYR A 1 255 ? 29.078 5.436 -3.142 1.00 87.12 255 TYR A O 1
ATOM 2094 N N . LYS A 1 256 ? 27.934 5.187 -1.227 1.00 86.31 256 LYS A N 1
ATOM 2095 C CA . LYS A 1 256 ? 26.673 4.793 -1.865 1.00 86.31 256 LYS A CA 1
ATOM 2096 C C . LYS A 1 256 ? 26.142 5.887 -2.802 1.00 86.31 256 LYS A C 1
ATOM 2098 O O . LYS A 1 256 ? 25.559 5.559 -3.828 1.00 86.31 256 LYS A O 1
ATOM 2103 N N . ARG A 1 257 ? 26.313 7.162 -2.441 1.00 86.56 257 ARG A N 1
ATOM 2104 C CA . ARG A 1 257 ? 25.775 8.328 -3.159 1.00 86.56 257 ARG A CA 1
ATOM 2105 C C . ARG A 1 257 ? 26.652 8.783 -4.331 1.00 86.56 257 ARG A C 1
ATOM 2107 O O . ARG A 1 257 ? 26.096 9.134 -5.365 1.00 86.56 257 ARG A O 1
ATOM 2114 N N . PHE A 1 258 ? 27.970 8.855 -4.142 1.00 85.62 258 PHE A N 1
ATOM 2115 C CA . PHE A 1 258 ? 28.887 9.544 -5.062 1.00 85.62 258 PHE A CA 1
ATOM 2116 C C . PHE A 1 258 ? 29.783 8.606 -5.875 1.00 85.62 258 PHE A C 1
ATOM 2118 O O . PHE A 1 258 ? 30.314 9.029 -6.898 1.00 85.62 258 PHE A O 1
ATOM 2125 N N . SER A 1 259 ? 29.963 7.348 -5.461 1.00 82.44 259 SER A N 1
ATOM 2126 C CA . SER A 1 259 ? 30.756 6.395 -6.242 1.00 82.44 259 SER A CA 1
ATOM 2127 C C . SER A 1 259 ? 29.931 5.801 -7.381 1.00 82.44 259 SER A C 1
ATOM 2129 O O . SER A 1 259 ? 28.818 5.328 -7.153 1.00 82.44 259 SER A O 1
ATOM 2131 N N . HIS A 1 260 ? 30.517 5.742 -8.581 1.00 81.00 260 HIS A N 1
ATO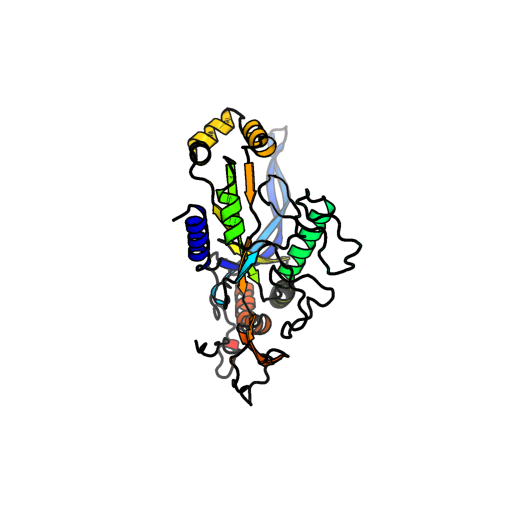M 2132 C CA . HIS A 1 260 ? 29.933 5.075 -9.753 1.00 81.00 260 HIS A CA 1
ATOM 2133 C C . HIS A 1 260 ? 29.544 3.616 -9.455 1.00 81.00 260 HIS A C 1
ATOM 2135 O O . HIS A 1 260 ? 28.431 3.187 -9.745 1.00 81.00 260 HIS A O 1
ATOM 2141 N N . HIS A 1 261 ? 30.429 2.889 -8.766 1.00 82.44 261 HIS A N 1
ATOM 2142 C CA . HIS A 1 261 ? 30.250 1.480 -8.394 1.00 82.44 261 HIS A CA 1
ATOM 2143 C C . HIS A 1 261 ? 29.514 1.297 -7.056 1.00 82.44 261 HIS A C 1
ATOM 2145 O O . HIS A 1 261 ? 29.385 0.180 -6.555 1.00 82.44 261 HIS A O 1
ATOM 2151 N N . GLY A 1 262 ? 29.075 2.392 -6.432 1.00 83.75 262 GLY A N 1
ATOM 2152 C CA . GLY A 1 262 ? 28.532 2.392 -5.083 1.00 83.75 262 GLY A CA 1
ATOM 2153 C C . GLY A 1 262 ? 27.107 1.850 -5.017 1.00 83.75 262 GLY A C 1
ATOM 2154 O O . GLY A 1 262 ? 26.853 0.645 -5.080 1.00 83.75 262 GLY A O 1
ATOM 2155 N N . GLY A 1 263 ? 26.160 2.754 -4.780 1.00 88.12 263 GLY A N 1
ATOM 2156 C CA . GLY A 1 263 ? 24.760 2.422 -4.568 1.00 88.12 263 GLY A CA 1
ATOM 2157 C C . GLY A 1 263 ? 23.923 2.528 -5.822 1.00 88.12 263 GLY A C 1
ATOM 2158 O O . GLY A 1 263 ? 24.016 3.501 -6.564 1.00 88.12 263 GLY A O 1
ATOM 2159 N N . GLY A 1 264 ? 23.012 1.577 -5.990 1.00 91.25 264 GLY A N 1
ATOM 2160 C CA . GLY A 1 264 ? 21.927 1.713 -6.950 1.00 91.25 264 GLY A CA 1
ATOM 2161 C C . GLY A 1 264 ? 20.621 1.231 -6.357 1.00 91.25 264 GLY A C 1
ATOM 2162 O O . GLY A 1 264 ? 20.605 0.286 -5.570 1.00 91.25 264 GLY A O 1
ATOM 2163 N N . ARG A 1 265 ? 19.515 1.885 -6.693 1.00 94.06 265 ARG A N 1
ATOM 2164 C CA . ARG A 1 265 ? 18.198 1.474 -6.216 1.00 94.06 265 ARG A CA 1
ATOM 2165 C C . ARG A 1 265 ? 17.248 1.362 -7.395 1.00 94.06 265 ARG A C 1
ATOM 2167 O O . ARG A 1 265 ? 17.202 2.252 -8.235 1.00 94.06 265 ARG A O 1
ATOM 2174 N N . TRP A 1 266 ? 16.497 0.272 -7.437 1.00 94.94 266 TRP A N 1
ATOM 2175 C CA . TRP A 1 266 ? 15.445 0.028 -8.412 1.00 94.94 266 TRP A CA 1
ATOM 2176 C C . TRP A 1 266 ? 14.137 -0.109 -7.645 1.00 94.94 266 TRP A C 1
ATOM 2178 O O . TRP A 1 266 ? 13.955 -1.060 -6.890 1.00 94.94 266 TRP A O 1
ATOM 2188 N N . GLU A 1 267 ? 13.255 0.873 -7.788 1.00 94.25 267 GLU A N 1
ATOM 2189 C CA . GLU A 1 267 ? 11.889 0.858 -7.250 1.00 94.25 267 GLU A CA 1
ATOM 2190 C C . GLU A 1 267 ? 10.921 1.123 -8.398 1.00 94.25 267 GLU A C 1
ATOM 2192 O O . GLU A 1 267 ? 10.267 2.158 -8.429 1.00 94.25 267 GLU A O 1
ATOM 2197 N N . VAL A 1 268 ? 10.924 0.233 -9.388 1.00 91.44 268 VAL A N 1
ATOM 2198 C CA . VAL A 1 268 ? 10.325 0.468 -10.713 1.00 91.44 268 VAL A CA 1
ATOM 2199 C C . VAL A 1 268 ? 9.153 -0.444 -11.025 1.00 91.44 268 VAL A C 1
ATOM 2201 O O . VAL A 1 268 ? 8.489 -0.244 -12.028 1.00 91.44 268 VAL A O 1
ATOM 2204 N N . CYS A 1 269 ? 8.894 -1.466 -10.219 1.00 92.44 269 CYS A N 1
ATOM 2205 C CA . CYS A 1 269 ? 7.909 -2.481 -10.562 1.00 92.44 269 CYS A CA 1
ATOM 2206 C C . CYS A 1 269 ? 7.266 -3.107 -9.330 1.00 92.44 269 CYS A C 1
ATOM 2208 O O . CYS A 1 269 ? 7.748 -2.987 -8.193 1.00 92.44 269 CYS A O 1
ATOM 2210 N N . GLY A 1 270 ? 6.181 -3.827 -9.578 1.00 93.62 270 GLY A N 1
ATOM 2211 C CA . GLY A 1 270 ? 5.401 -4.425 -8.521 1.00 93.62 270 GLY A CA 1
ATOM 2212 C C . GLY A 1 270 ? 4.375 -5.442 -8.986 1.00 93.62 270 GLY A C 1
ATOM 2213 O O . GLY A 1 270 ? 4.283 -5.789 -10.164 1.00 93.62 270 GLY A O 1
ATOM 2214 N N . GLY A 1 271 ? 3.615 -5.922 -8.009 1.00 94.06 271 GLY A N 1
ATOM 2215 C CA . GLY A 1 271 ? 2.450 -6.777 -8.194 1.00 94.06 271 GLY A CA 1
ATOM 2216 C C . GLY A 1 271 ? 1.239 -6.080 -7.610 1.00 94.06 271 GLY A C 1
ATOM 2217 O O . GLY A 1 271 ? 1.289 -5.606 -6.475 1.00 94.06 271 GLY A O 1
ATOM 2218 N N . ALA A 1 272 ? 0.174 -5.964 -8.390 1.00 93.38 272 ALA A N 1
ATOM 2219 C CA . ALA A 1 272 ? -1.081 -5.400 -7.931 1.00 93.38 272 ALA A CA 1
ATOM 2220 C C . ALA A 1 272 ? -2.097 -6.517 -7.684 1.00 93.38 272 ALA A C 1
ATOM 2222 O O . ALA A 1 272 ? -2.257 -7.417 -8.509 1.00 93.38 272 ALA A O 1
ATOM 2223 N N . TYR A 1 273 ? -2.786 -6.432 -6.554 1.00 94.81 273 TYR A N 1
ATOM 2224 C CA . TYR A 1 273 ? -3.753 -7.408 -6.071 1.00 94.81 273 TYR A CA 1
ATOM 2225 C C . TYR A 1 273 ? -5.107 -6.714 -5.948 1.00 94.81 273 TYR A C 1
ATOM 2227 O O . TYR A 1 273 ? -5.224 -5.695 -5.269 1.00 94.81 273 TYR A O 1
ATOM 2235 N N . ALA A 1 274 ? -6.111 -7.227 -6.646 1.00 92.50 274 ALA A N 1
ATOM 2236 C CA . ALA A 1 274 ? -7.424 -6.616 -6.729 1.00 92.50 274 ALA A CA 1
ATOM 2237 C C . ALA A 1 274 ? -8.371 -7.220 -5.687 1.00 92.50 274 ALA A C 1
ATOM 2239 O O . ALA A 1 274 ? -8.546 -8.438 -5.627 1.00 92.50 274 ALA A O 1
ATOM 2240 N N . LEU A 1 275 ? -9.024 -6.350 -4.921 1.00 92.56 275 LEU A N 1
ATOM 2241 C CA . LEU A 1 275 ? -10.185 -6.677 -4.088 1.00 92.56 275 LEU A CA 1
ATOM 2242 C C . LEU A 1 275 ? -11.461 -6.774 -4.933 1.00 92.56 275 LEU A C 1
ATOM 2244 O O . LEU A 1 275 ? -12.349 -7.574 -4.654 1.00 92.56 275 LEU A O 1
ATOM 2248 N N . LYS A 1 276 ? -11.535 -5.966 -5.997 1.00 90.44 276 LYS A N 1
ATOM 2249 C CA . LYS A 1 276 ? -12.546 -6.069 -7.050 1.00 90.44 276 LYS A CA 1
ATOM 2250 C C . LYS A 1 276 ? -11.936 -5.698 -8.403 1.00 90.44 276 LYS A C 1
ATOM 2252 O O . LYS A 1 276 ? -11.139 -4.763 -8.471 1.00 90.44 276 LYS A O 1
ATOM 2257 N N . THR A 1 277 ? -12.293 -6.414 -9.465 1.00 87.69 277 THR A N 1
ATOM 2258 C CA . THR A 1 277 ? -11.841 -6.133 -10.837 1.00 87.69 277 THR A CA 1
ATOM 2259 C C . THR A 1 277 ? -12.897 -6.524 -11.861 1.00 87.69 277 THR A C 1
ATOM 2261 O O . THR A 1 277 ? -13.639 -7.483 -11.665 1.00 87.69 277 THR A O 1
ATOM 2264 N N . TRP A 1 278 ? -12.936 -5.799 -12.975 1.00 85.06 278 TRP A N 1
ATOM 2265 C CA . TRP A 1 278 ? -13.718 -6.174 -14.150 1.00 85.06 278 TRP A CA 1
ATOM 2266 C C . TRP A 1 278 ? -12.941 -7.201 -14.974 1.00 85.06 278 TRP A C 1
ATOM 2268 O O . TRP A 1 278 ? -11.741 -7.024 -15.188 1.00 85.06 278 TRP A O 1
ATOM 2278 N N . GLN A 1 279 ? -13.604 -8.270 -15.413 1.00 84.56 279 GLN A N 1
ATOM 2279 C CA . GLN A 1 279 ? -13.041 -9.267 -16.323 1.00 84.56 279 GLN A CA 1
ATOM 2280 C C . GLN A 1 279 ? -13.917 -9.412 -17.561 1.00 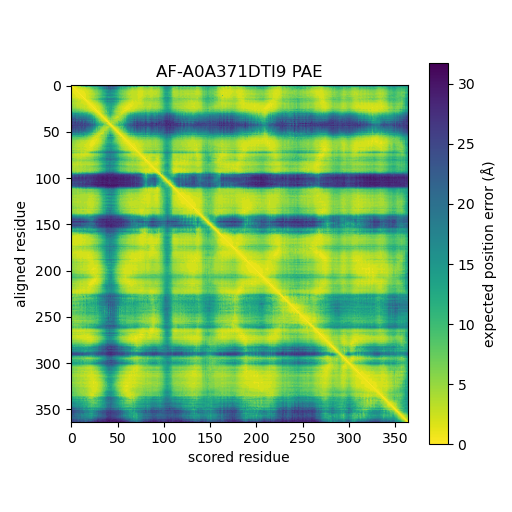84.56 279 GLN A C 1
ATOM 2282 O O . GLN A 1 279 ? -15.127 -9.616 -17.445 1.00 84.56 279 GLN A O 1
ATOM 2287 N N . ILE A 1 280 ? -13.288 -9.335 -18.733 1.00 84.50 280 ILE A N 1
ATOM 2288 C CA . ILE A 1 280 ? -13.932 -9.624 -20.015 1.00 84.50 280 ILE A CA 1
ATOM 2289 C C . ILE A 1 280 ? -14.258 -11.115 -20.051 1.00 84.50 280 ILE A C 1
ATOM 2291 O O . ILE A 1 280 ? -13.403 -11.951 -19.760 1.00 84.50 280 ILE A O 1
ATOM 2295 N N . GLN A 1 281 ? -15.507 -11.436 -20.364 1.00 84.69 281 GLN A N 1
ATOM 2296 C CA . GLN A 1 281 ? -15.975 -12.808 -20.466 1.00 84.69 281 GLN A CA 1
ATOM 2297 C C . GLN A 1 281 ? -15.780 -13.351 -21.885 1.00 84.69 281 GLN A C 1
ATOM 2299 O O . GLN A 1 281 ? -15.813 -12.580 -22.850 1.00 84.69 281 GLN A O 1
ATOM 2304 N N . PRO A 1 282 ? -15.607 -14.676 -22.037 1.00 82.62 282 PRO A N 1
ATOM 2305 C CA . PRO A 1 282 ? -15.502 -15.305 -23.345 1.00 82.62 282 PRO A CA 1
ATOM 2306 C C . PRO A 1 282 ? -16.705 -14.985 -24.251 1.00 82.62 282 PRO A C 1
ATOM 2308 O O . PRO A 1 282 ? -17.835 -14.833 -23.759 1.00 82.62 282 PRO A O 1
ATOM 2311 N N . PRO A 1 283 ? -16.496 -14.922 -25.579 1.00 77.38 283 PRO A N 1
ATOM 2312 C CA . PRO A 1 283 ? -17.574 -14.680 -26.531 1.00 77.38 283 PRO A CA 1
ATOM 2313 C C . PRO A 1 283 ? -18.646 -15.775 -26.423 1.00 77.38 283 PRO A C 1
ATOM 2315 O O . PRO A 1 283 ? -18.333 -16.961 -26.364 1.00 77.38 283 PRO A O 1
ATOM 2318 N N . GLY A 1 284 ? -19.920 -15.374 -26.390 1.00 73.56 284 GLY A N 1
ATOM 2319 C CA . GLY A 1 284 ? -21.061 -16.284 -26.212 1.00 73.56 284 GLY A CA 1
ATOM 2320 C C . GLY A 1 284 ? -21.567 -16.419 -24.770 1.00 73.56 284 GLY A C 1
ATOM 2321 O O . GLY A 1 284 ? -22.572 -17.092 -24.547 1.00 73.56 284 GLY A O 1
ATOM 2322 N N . THR A 1 285 ? -20.932 -15.752 -23.800 1.00 77.69 285 THR A N 1
ATOM 2323 C CA . THR A 1 285 ? -21.429 -15.695 -22.416 1.00 77.69 285 THR A CA 1
ATOM 2324 C C . THR A 1 285 ? -22.759 -14.942 -22.356 1.00 77.69 285 THR A C 1
ATOM 2326 O O . THR A 1 285 ? -22.826 -13.751 -22.665 1.00 77.69 285 THR A O 1
ATOM 2329 N N . GLN A 1 286 ? -23.827 -15.632 -21.952 1.00 71.94 286 GLN A N 1
ATOM 2330 C CA . GLN A 1 286 ? -25.132 -15.011 -21.731 1.00 71.94 286 GLN A CA 1
ATOM 2331 C C . GLN A 1 286 ? -25.164 -14.360 -20.349 1.00 71.94 286 GLN A C 1
ATOM 2333 O O . GLN A 1 286 ? -24.851 -15.004 -19.346 1.00 71.94 286 GLN A O 1
ATOM 2338 N N . ILE A 1 287 ? -25.560 -13.088 -20.290 1.00 73.31 287 ILE A N 1
ATOM 2339 C CA . ILE A 1 287 ? -25.786 -12.405 -19.015 1.00 73.31 287 ILE A CA 1
ATOM 2340 C C . ILE A 1 287 ? -26.963 -13.097 -18.316 1.00 73.31 287 ILE A C 1
ATOM 2342 O O . ILE A 1 287 ? -28.017 -13.257 -18.939 1.00 73.31 287 ILE A O 1
ATOM 2346 N N . PRO A 1 288 ? -26.823 -13.501 -17.041 1.00 75.31 288 PRO A N 1
ATOM 2347 C CA . PRO A 1 288 ? -27.925 -14.086 -16.295 1.00 75.31 288 PRO A CA 1
ATOM 2348 C C . PRO A 1 288 ? -29.130 -13.126 -16.290 1.00 75.31 288 PRO A C 1
ATOM 2350 O O . PRO A 1 288 ? -28.997 -11.995 -15.816 1.00 75.31 288 PRO A O 1
ATOM 2353 N N . PRO A 1 289 ? -30.317 -13.547 -16.765 1.00 62.94 289 PRO A N 1
ATOM 2354 C CA . PRO A 1 289 ? -31.453 -12.649 -17.008 1.00 62.94 289 PRO A CA 1
ATOM 2355 C C . PRO A 1 289 ? -32.060 -12.021 -15.740 1.00 62.94 289 PRO A C 1
ATOM 2357 O O . PRO A 1 289 ? -32.901 -11.134 -15.849 1.00 62.94 289 PRO A O 1
ATOM 2360 N N . TYR A 1 290 ? -31.648 -12.460 -14.544 1.00 60.03 290 TYR A N 1
ATOM 2361 C CA . TYR A 1 290 ? -32.257 -12.087 -13.260 1.00 60.03 290 TYR A CA 1
ATOM 2362 C C . TYR A 1 290 ? -31.319 -11.394 -12.256 1.00 60.03 290 TYR A C 1
ATOM 2364 O O . TYR A 1 290 ? -31.709 -11.193 -11.110 1.00 60.03 290 TYR A O 1
ATOM 2372 N N . VAL A 1 291 ? -30.099 -11.007 -12.651 1.00 59.78 291 VAL A N 1
ATOM 2373 C CA . VAL A 1 291 ? -29.109 -10.413 -11.729 1.00 59.78 291 VAL A CA 1
ATOM 2374 C C . VAL A 1 291 ? -28.628 -9.067 -12.269 1.00 59.78 291 VAL A C 1
ATOM 2376 O O . VAL A 1 291 ? -27.498 -8.930 -12.736 1.00 59.78 291 VAL A O 1
ATOM 2379 N N . ASN A 1 292 ? -29.493 -8.050 -12.228 1.00 60.50 292 ASN A N 1
ATOM 2380 C CA . ASN A 1 292 ? -29.111 -6.685 -12.601 1.00 60.50 292 ASN A CA 1
ATOM 2381 C C . ASN A 1 292 ? -28.532 -5.909 -11.404 1.00 60.50 292 ASN A C 1
ATOM 2383 O O . ASN A 1 292 ? -28.908 -4.776 -11.124 1.00 60.50 292 ASN A O 1
ATOM 2387 N N . ASP A 1 293 ? -27.576 -6.520 -10.704 1.00 73.12 293 ASP A N 1
ATOM 2388 C CA . ASP A 1 293 ? -26.888 -5.904 -9.560 1.00 73.12 293 ASP A CA 1
ATOM 2389 C C . ASP A 1 293 ? -25.777 -4.935 -10.023 1.00 73.12 293 ASP A C 1
ATOM 2391 O O . ASP A 1 293 ? -24.894 -4.544 -9.256 1.00 73.12 293 ASP A O 1
ATOM 2395 N N . GLY A 1 294 ? -25.738 -4.597 -11.319 1.00 78.31 294 GLY A N 1
ATOM 2396 C CA . GLY A 1 294 ? -24.689 -3.796 -11.955 1.00 78.31 294 GLY A CA 1
ATOM 2397 C C . GLY A 1 294 ? -23.321 -4.485 -12.029 1.00 78.31 294 GLY A C 1
ATOM 2398 O O . GLY A 1 294 ? -22.312 -3.806 -12.204 1.00 78.31 294 GLY A O 1
ATOM 2399 N N . ARG A 1 295 ? -23.244 -5.806 -11.803 1.00 82.88 295 ARG A N 1
ATOM 2400 C CA . ARG A 1 295 ? -21.999 -6.602 -11.915 1.00 82.88 295 ARG A CA 1
ATOM 2401 C C . ARG A 1 295 ? -21.677 -7.006 -13.346 1.00 82.88 295 ARG A C 1
ATOM 2403 O O . ARG A 1 295 ? -20.521 -7.272 -13.636 1.00 82.88 295 ARG A O 1
ATOM 2410 N N . TRP A 1 296 ? -22.683 -7.031 -14.207 1.00 84.44 296 TRP A N 1
ATOM 2411 C CA . TRP A 1 296 ? -22.554 -7.320 -15.625 1.00 84.44 296 TRP A CA 1
ATOM 2412 C C . TRP A 1 296 ? -22.716 -6.022 -16.401 1.00 84.44 296 TRP A C 1
ATOM 2414 O O . TRP A 1 296 ? -23.654 -5.267 -16.139 1.00 84.44 296 TRP A O 1
ATOM 2424 N N . GLN A 1 297 ? -21.800 -5.744 -17.322 1.00 81.12 297 GLN A N 1
ATOM 2425 C CA . GLN A 1 297 ? -21.880 -4.581 -18.204 1.00 81.12 297 GLN A CA 1
ATOM 2426 C C . GLN A 1 297 ? -21.522 -4.988 -19.634 1.00 81.12 297 GLN A C 1
ATOM 2428 O O . GLN A 1 297 ? -20.733 -5.908 -19.854 1.00 81.12 297 GLN A O 1
ATOM 2433 N N . HIS A 1 298 ? -22.133 -4.314 -20.605 1.00 79.50 298 HIS A N 1
ATOM 2434 C CA . HIS A 1 298 ? -21.726 -4.405 -22.002 1.00 79.50 298 HIS A CA 1
ATOM 2435 C C . HIS A 1 298 ? -20.667 -3.342 -22.278 1.00 79.50 298 HIS A C 1
ATOM 2437 O O . HIS A 1 298 ? -20.845 -2.180 -21.916 1.00 79.50 298 HIS A O 1
ATOM 2443 N N . THR A 1 299 ? -19.587 -3.761 -22.917 1.00 77.38 299 THR A N 1
ATOM 2444 C CA . THR A 1 299 ? -18.439 -2.942 -23.303 1.00 77.38 299 THR A CA 1
ATOM 2445 C C . THR A 1 299 ? -18.172 -3.162 -24.795 1.00 77.38 299 THR A C 1
ATOM 2447 O O . THR A 1 299 ? -18.581 -4.190 -25.344 1.00 77.38 299 THR A O 1
ATOM 2450 N N . SER A 1 300 ? -17.486 -2.231 -25.463 1.00 76.44 300 SER A N 1
ATOM 2451 C CA . SER A 1 300 ? -17.042 -2.380 -26.864 1.00 76.44 300 SER A CA 1
ATOM 2452 C C . SER A 1 300 ? -16.339 -3.714 -27.138 1.00 76.44 300 SER A C 1
ATOM 2454 O O . SER A 1 300 ? -16.510 -4.299 -28.205 1.00 76.44 300 SER A O 1
ATOM 2456 N N . ASP A 1 301 ? -15.598 -4.208 -26.146 1.00 73.25 301 ASP A N 1
ATOM 2457 C CA . ASP A 1 301 ? -14.752 -5.401 -26.237 1.00 73.25 301 ASP A CA 1
ATOM 2458 C C . ASP A 1 301 ? -15.482 -6.694 -25.826 1.00 73.25 301 ASP A C 1
ATOM 2460 O O . ASP A 1 301 ? -14.904 -7.780 -25.865 1.00 73.25 301 ASP A O 1
ATOM 2464 N N . GLY A 1 302 ? -16.756 -6.596 -25.427 1.00 80.19 302 GLY A N 1
ATOM 2465 C CA . GLY A 1 302 ? -17.587 -7.729 -25.034 1.00 80.19 302 GLY A CA 1
ATOM 2466 C C . GLY A 1 302 ? -18.341 -7.517 -23.724 1.00 80.19 302 GLY A C 1
ATOM 2467 O O . GLY A 1 302 ? -18.513 -6.405 -23.229 1.00 80.19 302 GLY A O 1
ATOM 2468 N N . VAL A 1 303 ? -18.833 -8.615 -23.154 1.00 83.56 303 VAL A N 1
ATOM 2469 C CA . VAL A 1 303 ? -19.494 -8.599 -21.845 1.00 83.56 303 VAL A CA 1
ATOM 2470 C C . VAL A 1 303 ? -18.426 -8.650 -20.762 1.00 83.56 303 VAL A C 1
ATOM 2472 O O . VAL A 1 303 ? -17.578 -9.541 -20.763 1.00 83.56 303 VAL A O 1
ATOM 2475 N N . VAL A 1 304 ? -18.483 -7.722 -19.814 1.00 85.12 304 VAL A N 1
ATOM 2476 C CA . VAL A 1 304 ? -17.596 -7.702 -18.650 1.00 85.12 304 VAL A CA 1
ATOM 2477 C C . VAL A 1 304 ? -18.366 -8.037 -17.383 1.00 85.12 304 VAL A C 1
ATOM 2479 O O . VAL A 1 304 ? -19.517 -7.635 -17.198 1.00 85.12 304 VAL A O 1
ATOM 2482 N N . HIS A 1 305 ? -17.698 -8.763 -16.494 1.00 86.50 305 HIS A N 1
ATOM 2483 C CA . HIS A 1 305 ? -18.229 -9.175 -15.202 1.00 86.50 305 HIS A CA 1
ATOM 2484 C C . HIS A 1 305 ? -17.333 -8.693 -14.063 1.00 86.50 305 HIS A C 1
ATOM 2486 O O . HIS A 1 305 ? -16.108 -8.820 -14.122 1.00 86.50 305 HIS A O 1
ATOM 2492 N N . LEU A 1 306 ? -17.937 -8.140 -13.014 1.00 87.62 306 LEU A N 1
ATOM 2493 C CA . LEU A 1 306 ? -17.241 -7.697 -11.814 1.00 87.62 306 LEU A CA 1
ATOM 2494 C C . LEU A 1 306 ? -16.970 -8.888 -10.889 1.00 87.62 306 LEU A C 1
ATOM 2496 O O . LEU A 1 306 ? -17.880 -9.461 -10.282 1.00 87.62 306 LEU A O 1
ATOM 2500 N N . ILE A 1 307 ? -15.691 -9.198 -10.710 1.00 88.00 307 ILE A N 1
ATOM 2501 C CA . ILE A 1 307 ? -15.210 -10.192 -9.754 1.00 88.00 307 ILE A CA 1
ATOM 2502 C C . ILE A 1 307 ? -14.767 -9.487 -8.477 1.00 88.00 307 ILE A C 1
ATOM 2504 O O . ILE A 1 307 ? -14.040 -8.496 -8.535 1.00 88.00 307 ILE A O 1
ATOM 2508 N N . GLY A 1 308 ? -15.190 -10.013 -7.328 1.00 87.81 308 GLY A N 1
ATOM 2509 C CA . GLY A 1 308 ? -14.888 -9.466 -6.007 1.00 87.81 308 GLY A CA 1
ATOM 2510 C C . GLY A 1 308 ? -16.117 -8.993 -5.243 1.00 87.81 308 GLY A C 1
ATOM 2511 O O . GLY A 1 308 ? -17.176 -8.721 -5.814 1.00 87.81 308 GLY A O 1
ATOM 2512 N N . GLU A 1 309 ? -15.965 -8.907 -3.925 1.00 89.19 309 GLU A N 1
ATOM 2513 C CA . GLU A 1 309 ? -16.943 -8.267 -3.041 1.00 89.19 309 GLU A CA 1
ATOM 2514 C C . GLU A 1 309 ? -16.801 -6.745 -3.187 1.00 89.19 309 GLU A C 1
ATOM 2516 O O . GLU A 1 309 ? -15.687 -6.212 -3.257 1.00 89.19 309 GLU A O 1
ATOM 2521 N N . ARG A 1 310 ? -17.919 -6.019 -3.275 1.00 90.38 310 ARG A N 1
ATOM 2522 C CA . ARG A 1 310 ? -17.873 -4.551 -3.284 1.00 90.38 310 ARG A CA 1
ATOM 2523 C C . ARG A 1 310 ? -17.677 -4.044 -1.860 1.00 90.38 310 ARG A C 1
ATOM 2525 O O . ARG A 1 310 ? -18.222 -4.608 -0.919 1.00 90.38 310 ARG A O 1
ATOM 2532 N N . GLU A 1 311 ? -16.981 -2.921 -1.712 1.00 90.75 311 GLU A N 1
ATOM 2533 C CA . GLU A 1 311 ? -16.744 -2.289 -0.405 1.00 90.75 311 GLU A CA 1
ATOM 2534 C C . GLU A 1 311 ? -18.034 -2.045 0.406 1.00 90.75 311 GLU A C 1
ATOM 2536 O O . GLU A 1 311 ? -18.033 -2.239 1.617 1.00 90.75 311 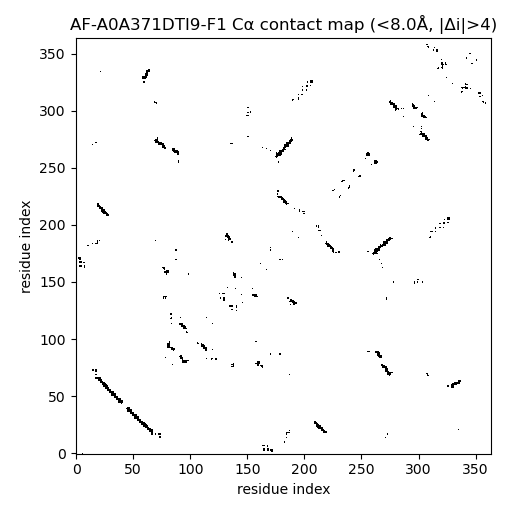GLU A O 1
ATOM 2541 N N . GLY A 1 312 ? -19.148 -1.689 -0.250 1.00 90.06 312 GLY A N 1
ATOM 2542 C CA . GLY A 1 312 ? -20.445 -1.488 0.409 1.00 90.06 312 GLY A CA 1
ATOM 2543 C C . GLY A 1 312 ? -21.106 -2.782 0.894 1.00 90.06 312 GLY A C 1
ATOM 2544 O O . GLY A 1 312 ? -21.665 -2.805 1.985 1.00 90.06 312 GLY A O 1
ATOM 2545 N N . GLU A 1 313 ? -21.000 -3.871 0.128 1.00 89.69 313 GLU A N 1
ATOM 2546 C CA . GLU A 1 313 ? -21.517 -5.191 0.528 1.00 89.69 313 GLU A CA 1
ATOM 2547 C C . GLU A 1 313 ? -20.712 -5.746 1.702 1.00 89.69 313 GLU A C 1
ATOM 2549 O O . GLU A 1 313 ? -21.276 -6.204 2.698 1.00 89.69 313 GLU A O 1
ATOM 2554 N N . TRP A 1 314 ? -19.385 -5.623 1.608 1.00 92.75 314 TRP A N 1
ATOM 2555 C CA . TRP A 1 314 ? -18.483 -5.960 2.696 1.00 92.75 314 TRP A CA 1
ATOM 2556 C C . TRP A 1 314 ? -18.840 -5.158 3.953 1.00 92.75 314 TRP A C 1
ATOM 2558 O O . TRP A 1 314 ? -19.005 -5.734 5.027 1.00 92.75 314 TRP A O 1
ATOM 2568 N N . PHE A 1 315 ? -19.034 -3.841 3.824 1.00 93.88 315 PHE A N 1
ATOM 2569 C CA . PHE A 1 315 ? -19.376 -2.984 4.955 1.00 93.88 315 PHE A CA 1
ATOM 2570 C C . PHE A 1 315 ? -20.712 -3.373 5.590 1.00 93.88 315 PHE A C 1
ATOM 2572 O O . PHE A 1 315 ? -20.771 -3.527 6.806 1.00 93.88 315 PHE A O 1
ATOM 2579 N N . GLN A 1 316 ? -21.754 -3.614 4.791 1.00 89.81 316 GLN A N 1
ATOM 2580 C CA . GLN A 1 316 ? -23.069 -4.028 5.289 1.00 89.81 316 GLN A CA 1
ATOM 2581 C C . GLN A 1 316 ? -22.992 -5.328 6.105 1.00 89.81 316 GLN A C 1
ATOM 2583 O O . GLN A 1 316 ? -23.646 -5.461 7.139 1.00 89.81 316 GLN A O 1
ATOM 2588 N N . ARG A 1 317 ? -22.156 -6.279 5.672 1.00 89.31 317 ARG A N 1
ATOM 2589 C CA . ARG A 1 317 ? -21.913 -7.533 6.395 1.00 89.31 317 ARG A CA 1
ATOM 2590 C C . ARG A 1 317 ? -21.130 -7.325 7.695 1.00 89.31 317 ARG A C 1
ATOM 2592 O O . ARG A 1 317 ? -21.377 -8.023 8.677 1.00 89.31 317 ARG A O 1
ATOM 2599 N N . TRP A 1 318 ? -20.185 -6.388 7.712 1.00 92.50 318 TRP A N 1
ATOM 2600 C CA . TRP A 1 318 ? -19.292 -6.148 8.851 1.00 92.50 318 TRP A CA 1
ATOM 2601 C C . TRP A 1 318 ? -19.794 -5.112 9.855 1.00 92.50 318 TRP A C 1
ATOM 2603 O O . TRP A 1 318 ? -19.323 -5.101 10.993 1.00 92.50 318 TRP A O 1
ATOM 2613 N N . GLU A 1 319 ? -20.756 -4.271 9.482 1.00 92.31 319 GLU A N 1
ATOM 2614 C CA . GLU A 1 319 ? -21.240 -3.160 10.302 1.00 92.31 319 GLU A CA 1
ATOM 2615 C C . GLU A 1 319 ? -21.687 -3.618 11.697 1.00 92.31 319 GLU A C 1
ATOM 2617 O O . GLU A 1 319 ? -21.274 -3.037 12.704 1.00 92.31 319 GLU A O 1
ATOM 2622 N N . GLY A 1 320 ? -22.474 -4.695 11.773 1.00 89.62 320 GLY A N 1
ATOM 2623 C CA . GLY A 1 320 ? -22.945 -5.258 13.040 1.00 89.62 320 GLY A CA 1
ATOM 2624 C C . GLY A 1 320 ? -21.805 -5.723 13.948 1.00 89.62 320 GLY A C 1
ATOM 2625 O O . GLY A 1 320 ? -21.782 -5.389 15.134 1.00 89.62 320 GLY A O 1
ATOM 2626 N N . THR A 1 321 ? -20.827 -6.441 13.387 1.00 92.25 321 THR A N 1
ATOM 2627 C CA . THR A 1 321 ? -19.626 -6.900 14.104 1.00 92.25 321 THR A CA 1
ATOM 2628 C C . THR A 1 321 ? -18.777 -5.726 14.587 1.00 92.25 321 THR A C 1
ATOM 2630 O O . THR A 1 321 ? -18.350 -5.725 15.740 1.00 92.25 321 THR A O 1
ATOM 2633 N N . ILE A 1 322 ? -18.568 -4.703 13.750 1.00 94.56 322 ILE A N 1
ATOM 2634 C CA . ILE A 1 322 ? -17.794 -3.504 14.112 1.00 94.56 322 ILE A CA 1
ATOM 2635 C C . ILE A 1 322 ? -18.471 -2.775 15.275 1.00 94.56 322 ILE A C 1
ATOM 2637 O O . ILE A 1 322 ? -17.830 -2.514 16.294 1.00 94.56 322 ILE A O 1
ATOM 2641 N N . ARG A 1 323 ? -19.776 -2.495 15.158 1.00 94.06 323 ARG A N 1
ATOM 2642 C CA . ARG A 1 323 ? -20.549 -1.830 16.217 1.00 94.06 323 ARG A CA 1
ATOM 2643 C C . ARG A 1 323 ? -20.511 -2.638 17.514 1.00 94.06 323 ARG A C 1
ATOM 2645 O O . ARG A 1 323 ? -20.203 -2.083 18.565 1.00 94.06 323 ARG A O 1
ATOM 2652 N N . GLY A 1 324 ? -20.745 -3.948 17.439 1.00 91.75 324 GLY A N 1
ATOM 2653 C CA . GLY A 1 324 ? -20.726 -4.839 18.599 1.00 91.75 324 GLY A CA 1
ATOM 2654 C C . GLY A 1 324 ? -19.356 -4.942 19.279 1.00 91.75 324 GLY A C 1
ATOM 2655 O O . GLY A 1 324 ? -19.283 -4.932 20.510 1.00 91.75 324 GLY A O 1
ATOM 2656 N N . ALA A 1 325 ? -18.266 -4.988 18.508 1.00 93.94 325 ALA A N 1
ATOM 2657 C CA . ALA A 1 325 ? -16.900 -4.997 19.035 1.00 93.94 325 ALA A CA 1
ATOM 2658 C C . ALA A 1 325 ? -16.548 -3.677 19.743 1.00 93.94 325 ALA A C 1
ATOM 2660 O O . ALA A 1 325 ? -15.958 -3.693 20.827 1.00 93.94 325 ALA A O 1
ATOM 2661 N N . VAL A 1 326 ? -16.973 -2.540 19.181 1.00 95.06 326 VAL A N 1
ATOM 2662 C CA . VAL A 1 326 ? -16.805 -1.217 19.803 1.00 95.06 326 VAL A CA 1
ATOM 2663 C C . VAL A 1 326 ? -17.629 -1.096 21.085 1.00 95.06 326 VAL A C 1
ATOM 2665 O O . VAL A 1 326 ? -17.078 -0.699 22.111 1.00 95.06 326 VAL A O 1
ATOM 2668 N N . SER A 1 327 ? -18.908 -1.503 21.081 1.00 92.88 327 SER A N 1
ATOM 2669 C CA . SER A 1 327 ? -19.749 -1.504 22.294 1.00 92.88 327 SER A CA 1
ATOM 2670 C C . SER A 1 327 ? -19.122 -2.319 23.425 1.00 92.88 327 SER A C 1
ATOM 2672 O O . SER A 1 327 ? -19.189 -1.931 24.588 1.00 92.88 327 SER A O 1
ATOM 2674 N N . LYS A 1 328 ? -18.491 -3.448 23.081 1.00 92.31 328 LYS A N 1
ATOM 2675 C CA . LYS A 1 328 ? -17.814 -4.341 24.029 1.00 92.31 328 LYS A CA 1
ATOM 2676 C C . LYS A 1 328 ? -16.389 -3.902 24.380 1.00 92.31 328 LYS A C 1
ATOM 2678 O O . LYS A 1 328 ? -15.733 -4.603 25.144 1.00 92.31 328 LYS A O 1
ATOM 2683 N N . ARG A 1 329 ? -15.911 -2.770 23.843 1.00 94.00 329 ARG A N 1
ATOM 2684 C CA . ARG A 1 329 ? -14.556 -2.231 24.060 1.00 94.00 329 ARG A CA 1
ATOM 2685 C C . ARG A 1 329 ? -13.461 -3.279 23.819 1.00 94.00 329 ARG A C 1
ATOM 2687 O O . ARG A 1 329 ? -12.532 -3.425 24.612 1.00 94.00 329 ARG A O 1
ATOM 2694 N N . VAL A 1 330 ? -13.607 -4.055 22.742 1.00 94.88 330 VAL A N 1
ATOM 2695 C CA . VAL A 1 330 ? -12.701 -5.168 22.427 1.00 94.88 330 VAL A CA 1
ATOM 2696 C C . VAL A 1 330 ? -11.276 -4.652 22.206 1.00 94.88 330 VAL A C 1
ATOM 2698 O O . VAL A 1 330 ? -11.057 -3.674 21.490 1.00 94.88 330 VAL A O 1
ATOM 2701 N N . ARG A 1 331 ? -10.302 -5.343 22.809 1.00 95.69 331 ARG A N 1
ATOM 2702 C CA . ARG A 1 331 ? -8.868 -5.109 22.610 1.00 95.69 331 ARG A CA 1
ATOM 2703 C C . ARG A 1 331 ? -8.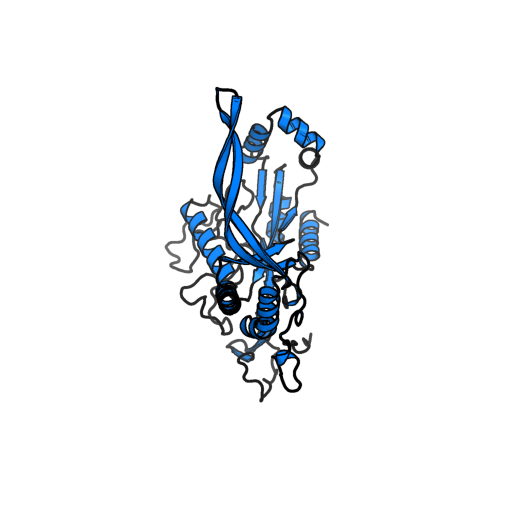190 -6.420 22.252 1.00 95.69 331 ARG A C 1
ATOM 2705 O O . ARG A 1 331 ? -8.120 -7.318 23.088 1.00 95.69 331 ARG A O 1
ATOM 2712 N N . THR A 1 332 ? -7.730 -6.554 21.015 1.00 94.19 332 THR A N 1
ATOM 2713 C CA . THR A 1 332 ? -7.062 -7.770 20.539 1.00 94.19 332 THR A CA 1
ATOM 2714 C C . THR A 1 332 ? -6.129 -7.472 19.373 1.00 94.19 332 THR A C 1
ATOM 2716 O O . THR A 1 332 ? -6.443 -6.686 18.484 1.00 94.19 332 THR A O 1
ATOM 2719 N N . SER A 1 333 ? -4.980 -8.142 19.347 1.00 91.81 333 SER A N 1
ATOM 2720 C CA . SER A 1 333 ? -4.068 -8.137 18.198 1.00 91.81 333 SER A CA 1
ATOM 2721 C C . SER A 1 333 ? -4.447 -9.172 17.134 1.00 91.81 333 SER A C 1
ATOM 2723 O O . SER A 1 333 ? -3.951 -9.112 16.007 1.00 91.81 333 SER A O 1
ATOM 2725 N N . VAL A 1 334 ? -5.314 -10.129 17.479 1.00 92.69 334 VAL A N 1
ATOM 2726 C CA . VAL A 1 334 ? -5.795 -11.164 16.560 1.00 92.69 334 VAL A CA 1
ATOM 2727 C C . VAL A 1 334 ? -6.939 -10.590 15.721 1.00 92.69 334 VAL A C 1
ATOM 2729 O O . VAL A 1 334 ? -7.884 -10.056 16.306 1.00 92.69 334 VAL A O 1
ATOM 2732 N N . PRO A 1 335 ? -6.891 -10.700 14.380 1.00 92.62 335 PRO A N 1
ATOM 2733 C CA . PRO A 1 335 ? -7.963 -10.206 13.531 1.00 92.62 335 PRO A CA 1
ATOM 2734 C C . PRO A 1 335 ? -9.315 -10.834 13.872 1.00 92.62 335 PRO A C 1
ATOM 2736 O O . PRO A 1 335 ? -9.426 -12.046 14.069 1.00 92.62 335 PRO A O 1
ATOM 2739 N N . LEU A 1 336 ? -10.349 -9.999 13.923 1.00 92.81 336 LEU A N 1
ATOM 2740 C CA . LEU A 1 336 ? -11.716 -10.446 14.128 1.00 92.81 336 LEU A CA 1
ATOM 2741 C C . LEU A 1 336 ? -12.191 -11.279 12.941 1.00 92.81 336 LEU A C 1
ATOM 2743 O O . LEU A 1 336 ? -11.816 -11.036 11.795 1.00 92.81 336 LEU A O 1
ATOM 2747 N N . GLN A 1 337 ? -13.068 -12.236 13.228 1.00 86.31 337 GLN A N 1
ATOM 2748 C CA . GLN A 1 337 ? -13.769 -13.013 12.212 1.00 86.31 337 GLN A CA 1
ATOM 2749 C C . GLN A 1 337 ? -15.134 -12.389 11.917 1.00 86.31 337 GLN A C 1
ATOM 2751 O O . GLN A 1 337 ? -15.769 -11.803 12.800 1.00 86.31 337 GLN A O 1
ATOM 2756 N N . SER A 1 338 ? -15.601 -12.527 10.676 1.00 78.12 338 SER A N 1
ATOM 2757 C CA . SER A 1 338 ? -16.934 -12.058 10.289 1.00 78.12 338 SER A CA 1
ATOM 2758 C C . SER A 1 338 ? -17.998 -12.770 11.128 1.00 78.12 338 SER A C 1
ATOM 2760 O O . SER A 1 338 ? -17.905 -13.975 11.352 1.00 78.12 338 SER A O 1
ATOM 2762 N N . GLY A 1 339 ? -18.979 -12.024 11.638 1.00 74.06 339 GLY A N 1
ATOM 2763 C CA . GLY A 1 339 ? -20.027 -12.567 12.504 1.00 74.06 339 GLY A CA 1
ATOM 2764 C C . GLY A 1 339 ? -19.635 -12.705 13.981 1.00 74.06 339 GLY A C 1
ATOM 2765 O O . GLY A 1 339 ? -20.486 -12.996 14.823 1.00 74.06 339 GLY A O 1
ATOM 2766 N N . SER A 1 340 ? -18.379 -12.428 14.345 1.00 76.44 340 SER A N 1
ATOM 2767 C CA . SER A 1 340 ? -18.022 -12.252 15.755 1.00 76.44 340 SER A CA 1
ATOM 2768 C C . SER A 1 340 ? -18.728 -11.016 16.332 1.00 76.44 340 SER A C 1
ATOM 2770 O O . SER A 1 340 ? -18.995 -10.045 15.626 1.00 76.44 340 SER A O 1
ATOM 2772 N N . TYR A 1 341 ? -19.080 -11.064 17.619 1.00 82.19 341 TYR A N 1
ATOM 2773 C CA . TYR A 1 341 ? -19.688 -9.946 18.356 1.00 82.19 341 TYR A CA 1
ATOM 2774 C C . TYR A 1 341 ? -20.988 -9.365 17.767 1.00 82.19 341 TYR A C 1
ATOM 2776 O O . TYR A 1 341 ? -21.345 -8.243 18.122 1.00 82.19 341 TYR A O 1
ATOM 2784 N N . LEU A 1 342 ? -21.714 -10.118 16.932 1.00 78.94 342 LEU A N 1
ATOM 2785 C CA . LEU A 1 342 ? -22.993 -9.670 16.383 1.00 78.94 342 LEU A CA 1
ATOM 2786 C C . LEU A 1 342 ? -24.000 -9.308 17.493 1.00 78.94 342 LEU A C 1
ATOM 2788 O O . LEU A 1 342 ? -24.068 -9.995 18.521 1.00 78.94 342 LEU A O 1
ATOM 2792 N N . PRO A 1 343 ? -24.805 -8.250 17.298 1.00 75.31 343 PRO A N 1
ATOM 2793 C CA . PRO A 1 343 ? -25.947 -7.966 18.153 1.00 75.31 343 PRO A CA 1
ATOM 2794 C C . PRO A 1 343 ? -26.964 -9.122 18.143 1.00 75.31 343 PRO A C 1
ATOM 2796 O O . PRO A 1 343 ? -27.187 -9.712 17.086 1.00 75.31 343 PRO A O 1
ATOM 2799 N N . PRO A 1 344 ? -27.667 -9.398 19.260 1.00 78.44 344 PRO A N 1
ATOM 2800 C CA . PRO A 1 344 ? -28.635 -10.497 19.333 1.00 78.44 344 PRO A CA 1
ATOM 2801 C C . PRO A 1 344 ? -29.741 -10.441 18.270 1.00 78.44 344 PRO A C 1
ATOM 2803 O O . PRO A 1 344 ? -30.165 -11.479 17.777 1.00 78.44 344 PRO A O 1
ATOM 2806 N N . HIS A 1 345 ? -30.179 -9.241 17.869 1.00 73.62 345 HIS A N 1
ATOM 2807 C CA . HIS A 1 345 ? -31.218 -9.085 16.845 1.00 73.62 345 HIS A CA 1
ATOM 2808 C C . HIS A 1 345 ? -30.769 -9.543 15.446 1.00 73.62 345 HIS A C 1
ATOM 2810 O O . HIS A 1 345 ? -31.608 -9.918 14.637 1.00 73.62 345 HIS A O 1
ATOM 2816 N N . MET A 1 346 ? -29.460 -9.544 15.160 1.00 71.81 346 MET A N 1
ATOM 2817 C CA . MET A 1 346 ? -28.910 -10.039 13.890 1.00 71.81 346 MET A CA 1
ATOM 2818 C C . MET A 1 346 ? -28.801 -11.570 13.840 1.00 71.81 346 MET A C 1
ATOM 2820 O O . MET A 1 346 ? -28.491 -12.122 12.790 1.00 71.81 346 MET A O 1
ATOM 2824 N N . LEU A 1 347 ? -29.038 -12.250 14.967 1.00 76.25 347 LEU A N 1
ATOM 2825 C CA . LEU A 1 347 ? -29.081 -13.712 15.074 1.00 76.25 347 LEU A CA 1
ATOM 2826 C C . LEU A 1 347 ? -30.515 -14.257 15.003 1.00 76.25 347 LEU A C 1
ATOM 2828 O O . LEU A 1 347 ? -30.714 -15.465 15.111 1.00 76.25 347 LEU A O 1
ATOM 2832 N N . LEU A 1 348 ? -31.512 -13.376 14.875 1.00 78.31 348 LEU A N 1
ATOM 2833 C CA . LEU A 1 348 ? -32.909 -13.775 14.765 1.00 78.31 348 LEU A CA 1
ATOM 2834 C C . LEU A 1 348 ? -33.155 -14.486 13.434 1.00 78.31 348 LEU A C 1
ATOM 2836 O O . LEU A 1 348 ? -32.655 -14.066 12.388 1.00 78.31 348 LEU A O 1
ATOM 2840 N N . ASP A 1 349 ? -33.971 -15.537 13.480 1.00 72.25 349 ASP A N 1
ATOM 2841 C CA . ASP A 1 349 ? -34.431 -16.217 12.274 1.00 72.25 349 ASP A CA 1
ATOM 2842 C C . ASP A 1 349 ? -35.152 -15.225 11.342 1.00 72.25 349 ASP A C 1
ATOM 2844 O O . ASP A 1 349 ? -35.882 -14.336 11.785 1.00 72.25 349 ASP A O 1
ATOM 2848 N N . GLY A 1 350 ? -34.891 -15.335 10.042 1.00 68.81 350 GLY A N 1
ATOM 2849 C CA . GLY A 1 350 ? -35.359 -14.391 9.026 1.00 68.81 350 GLY A CA 1
ATOM 2850 C C . GLY A 1 350 ? -34.505 -13.126 8.846 1.00 68.81 350 GLY A C 1
ATOM 2851 O O . GLY A 1 350 ? -34.675 -12.447 7.831 1.00 68.81 350 GLY A O 1
ATOM 2852 N N . PHE A 1 351 ? -33.548 -12.823 9.735 1.00 68.44 351 PHE A N 1
ATOM 2853 C CA . PHE A 1 351 ? -32.578 -11.746 9.504 1.00 68.44 351 PHE A CA 1
ATOM 2854 C C . PHE A 1 351 ? -31.522 -12.205 8.487 1.00 68.44 351 PHE A C 1
ATOM 2856 O O . PHE A 1 351 ? -30.666 -13.035 8.785 1.00 68.44 351 PHE A O 1
ATOM 2863 N N . ARG A 1 352 ? -31.588 -11.690 7.253 1.00 60.72 352 ARG A N 1
ATOM 2864 C CA . ARG A 1 352 ? -30.683 -12.081 6.159 1.00 60.72 352 ARG A CA 1
ATOM 2865 C C . ARG A 1 352 ? -29.706 -10.948 5.831 1.00 60.72 352 ARG A C 1
ATOM 2867 O O . ARG A 1 352 ? -30.071 -10.065 5.053 1.00 60.72 352 ARG A O 1
ATOM 2874 N N . PRO A 1 353 ? -28.476 -10.943 6.383 1.00 62.25 353 PRO A N 1
ATOM 2875 C CA . PRO A 1 353 ? -27.416 -10.120 5.815 1.00 62.25 353 PRO A CA 1
ATOM 2876 C C . PRO A 1 353 ? -27.110 -10.602 4.382 1.00 62.25 353 PRO A C 1
ATOM 2878 O O . PRO A 1 353 ? -27.371 -11.769 4.066 1.00 62.25 353 PRO A O 1
ATOM 2881 N N . PRO A 1 354 ? -26.561 -9.743 3.505 1.00 59.53 354 PRO A N 1
ATOM 2882 C CA . PRO A 1 354 ? -26.136 -10.169 2.176 1.00 59.53 354 PRO A CA 1
ATOM 2883 C C . PRO A 1 354 ? -25.176 -11.357 2.289 1.00 59.53 354 PRO A C 1
ATOM 2885 O O . PRO A 1 354 ? -24.240 -11.330 3.095 1.00 59.53 354 PRO A O 1
ATOM 2888 N N . LEU A 1 355 ? -25.407 -12.407 1.498 1.00 62.22 355 LEU A N 1
ATOM 2889 C CA . LEU A 1 355 ? -24.459 -13.516 1.412 1.00 62.22 355 LEU A CA 1
ATOM 2890 C C . LEU A 1 355 ? -23.135 -13.006 0.821 1.00 62.22 355 LEU A C 1
ATOM 2892 O O . LEU A 1 355 ? -23.164 -12.134 -0.053 1.00 62.22 355 LEU A O 1
ATOM 2896 N N . PRO A 1 356 ? -21.979 -13.535 1.267 1.00 61.16 356 PRO A N 1
ATOM 2897 C CA . PRO A 1 356 ? -20.707 -13.193 0.653 1.00 61.16 356 PRO A CA 1
ATOM 2898 C C . PRO A 1 356 ? -20.769 -13.532 -0.834 1.00 61.16 356 PRO A C 1
ATOM 2900 O O . PRO A 1 356 ? -21.236 -14.606 -1.222 1.00 61.16 356 PRO A O 1
ATOM 2903 N N . TYR A 1 357 ? -20.309 -12.603 -1.665 1.00 64.75 357 TYR A N 1
ATOM 2904 C CA . TYR A 1 357 ? -20.261 -12.835 -3.097 1.00 64.75 357 TYR A CA 1
ATOM 2905 C C . TYR A 1 357 ? -19.317 -14.001 -3.403 1.00 64.75 357 TYR A C 1
ATOM 2907 O O . TYR A 1 357 ? -18.124 -13.943 -3.102 1.00 64.75 357 TYR A O 1
ATOM 2915 N N . VAL A 1 358 ? -19.856 -15.041 -4.034 1.00 64.31 358 VAL A N 1
ATOM 2916 C CA . VAL A 1 358 ? -19.082 -16.154 -4.578 1.00 64.31 358 VAL A CA 1
ATOM 2917 C C . VAL A 1 358 ? -18.971 -15.925 -6.076 1.00 64.31 358 VAL A C 1
ATOM 2919 O O . VAL A 1 358 ? -19.979 -15.892 -6.783 1.00 64.31 358 VAL A O 1
ATOM 2922 N N . SER A 1 359 ? -17.748 -15.726 -6.565 1.00 57.72 359 SER A N 1
ATOM 2923 C CA . SER A 1 359 ? -17.502 -15.619 -8.000 1.00 57.72 359 SER A CA 1
ATOM 2924 C C . SER A 1 359 ? -17.960 -16.900 -8.708 1.00 57.72 359 SER A C 1
ATOM 2926 O O . SER A 1 359 ? -17.673 -17.989 -8.200 1.00 57.72 359 SER A O 1
ATOM 2928 N N . PRO A 1 360 ? -18.632 -16.803 -9.870 1.00 59.50 360 PRO A N 1
ATOM 2929 C CA . PRO A 1 360 ? -18.927 -17.983 -10.673 1.00 59.50 360 PRO A CA 1
ATOM 2930 C C . PRO A 1 360 ? -17.621 -18.717 -11.029 1.00 59.50 360 PRO A C 1
ATOM 2932 O O . PRO A 1 360 ? -16.569 -18.071 -11.110 1.00 59.50 360 PRO A O 1
ATOM 2935 N N . PRO A 1 361 ? -17.656 -20.051 -11.212 1.00 49.69 361 PRO A N 1
ATOM 2936 C CA . PRO A 1 361 ? -16.473 -20.813 -11.592 1.00 49.69 361 PRO A CA 1
ATOM 2937 C C . PRO A 1 361 ? -15.881 -20.231 -12.877 1.00 49.69 361 PRO A C 1
ATOM 2939 O O . PRO A 1 361 ? -16.578 -20.084 -13.881 1.00 49.69 361 PRO A O 1
ATOM 2942 N N . ILE A 1 362 ? -14.599 -19.872 -12.822 1.00 47.62 362 ILE A N 1
ATOM 2943 C CA . ILE A 1 362 ? -13.851 -19.395 -13.984 1.00 47.62 362 ILE A CA 1
ATOM 2944 C C . ILE A 1 362 ? -13.700 -20.601 -14.914 1.00 47.62 362 ILE A C 1
ATOM 2946 O O . ILE A 1 362 ? -12.997 -21.555 -14.580 1.00 47.62 362 ILE A O 1
ATOM 2950 N N . ALA A 1 363 ? -14.406 -20.594 -16.044 1.00 40.56 363 ALA A N 1
ATOM 2951 C CA . ALA A 1 363 ? -14.140 -21.537 -17.120 1.00 40.56 363 ALA A CA 1
ATOM 2952 C C . ALA A 1 363 ? -12.782 -21.157 -17.729 1.00 40.56 363 ALA A C 1
ATOM 2954 O O . ALA A 1 363 ? -12.639 -20.050 -18.250 1.00 40.56 363 ALA A O 1
ATOM 2955 N N . TYR A 1 364 ? -11.788 -22.031 -17.566 1.00 35.78 364 TYR A N 1
ATOM 2956 C CA . TYR A 1 364 ? -10.473 -21.899 -18.197 1.00 35.78 364 TYR A CA 1
ATOM 2957 C C . TYR A 1 364 ? -10.524 -22.265 -19.676 1.00 35.78 364 TYR A C 1
ATOM 2959 O O . TYR A 1 364 ? -11.237 -23.243 -20.006 1.00 35.78 364 TYR A O 1
#

Foldseek 3Di:
DDQLVVVLVVQVVLFVDAWWKKKKKWFKDKDKDWDWDFDQPPVRDTDTDIDIDIDIDILAIAMATCSVLQFDKQPKDWAFQLQFFFLWAPATWHQFVDPDPDDPPPGDDRGIDGDDPVSNVVNVVQVVVCQQLQHDNQFGDDPCPSVPPDAPPPTDGGDHPDGPSRSSVVQSPALAQWEKEKAFEAEGAANNNVLVVLLVVLLVVQDPGDMDIDMDIGPGIDIDTDPDPVVVLVVDPVSVVVCVVVVCVVVLVCQQHPPSNYYGYHPTIYTYTYSKDKDADDPPDDDDPPDPVVQWDQDPRGIIGMDHDYSVLVCQQCSQVSNQSSNVSYYDHDHDDGPPRGDPVCVDPPNDRDDGDDDDDDDD

pLDDT: mean 83.52, std 13.51, range [35.78, 97.19]

Organism: NCBI:txid2498619

Sequence (364 aa):
MTASEALYRFLLSQSTTPPEYRMHLRGTHTEHRTRFVSRTDSKGNPTTTTEHYTETVTDFDFYIDLTPNIVHGPVHWSLPDAEPAYRGEMVKQVDSNDLILRDPEMAQPSGRRKATKEDIKAAKERKAIRQACGLPPWVAVGPESWLQQQAPERAVVLESSKSLRQWADEYCASDKLLKEFTYTKVVYGWNTTNLREAVVAAIRSVYNHEIQVSFDMSHDKIRIRPANTFSRMLSNMWIKFFLWILLIYPFIWLYKRFSHHGGGRWEVCGGAYALKTWQIQPPGTQIPPYVNDGRWQHTSDGVVHLIGEREGEWFQRWEGTIRGAVSKRVRTSVPLQSGSYLPPHMLLDGFRPPLPYVSPPIAY